Protein AF-A0A158JES2-F1 (afdb_monomer_lite)

Organism: NCBI:txid326474

Structure (mmCIF, N/CA/C/O backbone):
data_AF-A0A158JES2-F1
#
_entry.id   AF-A0A158JES2-F1
#
loop_
_atom_site.group_PDB
_atom_site.id
_atom_site.type_symbol
_atom_site.label_atom_id
_atom_site.label_alt_id
_atom_site.label_comp_id
_atom_site.label_asym_id
_atom_site.label_entity_id
_atom_site.label_seq_id
_atom_site.pdbx_PDB_ins_code
_atom_site.Cartn_x
_atom_site.Cartn_y
_atom_site.Cartn_z
_atom_site.occupancy
_atom_site.B_iso_or_equiv
_atom_site.auth_seq_id
_atom_site.auth_comp_id
_atom_site.auth_asym_id
_atom_site.auth_atom_id
_atom_site.pdbx_PDB_model_num
ATOM 1 N N . MET A 1 1 ? -20.204 77.952 -13.131 1.00 39.59 1 MET A N 1
ATOM 2 C CA . MET A 1 1 ? -19.558 77.141 -14.187 1.00 39.59 1 MET A CA 1
ATOM 3 C C . MET A 1 1 ? -18.420 76.358 -13.551 1.00 39.59 1 MET A C 1
ATOM 5 O O . MET A 1 1 ? -17.716 76.902 -12.715 1.00 39.59 1 MET A O 1
ATOM 9 N N . SER A 1 2 ? -18.379 75.063 -13.841 1.00 42.94 2 SER A N 1
ATOM 10 C CA . SER A 1 2 ? -17.784 73.967 -13.066 1.00 42.94 2 SER A CA 1
ATOM 11 C C . SER A 1 2 ? -16.267 74.030 -12.833 1.00 42.94 2 SER A C 1
ATOM 13 O O . SER A 1 2 ? -15.539 74.401 -13.749 1.00 42.94 2 SER A O 1
ATOM 15 N N . PRO A 1 3 ? -15.765 73.497 -11.705 1.00 43.38 3 PRO A N 1
ATOM 16 C CA . PRO A 1 3 ? -14.446 72.887 -11.638 1.00 43.38 3 PRO A CA 1
ATOM 17 C C . PRO A 1 3 ? -14.531 71.361 -11.815 1.00 43.38 3 PRO A C 1
ATOM 19 O O . PRO A 1 3 ? -15.417 70.685 -11.295 1.00 43.38 3 PRO A O 1
ATOM 22 N N . LEU A 1 4 ? -13.591 70.848 -12.605 1.00 42.78 4 LEU A N 1
ATOM 23 C CA . LEU A 1 4 ? -13.447 69.469 -13.062 1.00 42.78 4 LEU A CA 1
ATOM 24 C C . LEU A 1 4 ? -13.112 68.502 -11.913 1.00 42.78 4 LEU A C 1
ATOM 26 O O . LEU A 1 4 ? -12.143 68.696 -11.183 1.00 42.78 4 LEU A O 1
ATOM 30 N N . ASN A 1 5 ? -13.878 67.414 -11.816 1.00 41.28 5 ASN A N 1
ATOM 31 C CA . ASN A 1 5 ? -13.577 66.262 -10.968 1.00 41.28 5 ASN A CA 1
ATOM 32 C C . ASN A 1 5 ? -12.456 65.417 -11.598 1.00 41.28 5 ASN A C 1
ATOM 34 O O . ASN A 1 5 ? -12.678 64.730 -12.594 1.00 41.28 5 ASN A O 1
ATOM 38 N N . PHE A 1 6 ? -11.269 65.412 -10.989 1.00 42.47 6 PHE A N 1
ATOM 39 C CA . PHE A 1 6 ? -10.214 64.436 -11.277 1.00 42.47 6 PHE A CA 1
ATOM 40 C C . PHE A 1 6 ? -10.379 63.216 -10.357 1.00 42.47 6 PHE A C 1
ATOM 42 O O . PHE A 1 6 ? -9.892 63.184 -9.227 1.00 42.47 6 PHE A O 1
ATOM 49 N N . HIS A 1 7 ? -11.069 62.181 -10.841 1.00 44.94 7 HIS A N 1
ATOM 50 C CA . HIS A 1 7 ? -11.087 60.870 -10.189 1.00 44.94 7 HIS A CA 1
ATOM 51 C C . HIS A 1 7 ? -9.740 60.161 -10.399 1.00 44.94 7 HIS A C 1
ATOM 53 O O . HIS A 1 7 ? -9.511 59.490 -11.404 1.00 44.94 7 HIS A O 1
ATOM 59 N N . HIS A 1 8 ? -8.841 60.273 -9.420 1.00 44.44 8 HIS A N 1
ATOM 60 C CA . HIS A 1 8 ? -7.628 59.460 -9.360 1.00 44.44 8 HIS A CA 1
ATOM 61 C C . HIS A 1 8 ? -7.948 58.078 -8.765 1.00 44.44 8 HIS A C 1
ATOM 63 O O . HIS A 1 8 ? -7.966 57.878 -7.550 1.00 44.44 8 HIS A O 1
ATOM 69 N N . LEU A 1 9 ? -8.199 57.099 -9.634 1.00 42.12 9 LEU A N 1
ATOM 70 C CA . LEU A 1 9 ? -8.389 55.699 -9.257 1.00 42.12 9 LEU A CA 1
ATOM 71 C C . LEU A 1 9 ? -7.019 55.047 -8.979 1.00 42.12 9 LEU A C 1
ATOM 73 O O . LEU A 1 9 ? -6.371 54.506 -9.876 1.00 42.12 9 LEU A O 1
ATOM 77 N N . LYS A 1 10 ? -6.540 55.105 -7.731 1.00 46.75 10 LYS A N 1
ATOM 78 C CA . LYS A 1 10 ? -5.345 54.356 -7.307 1.00 46.75 10 LYS A CA 1
ATOM 79 C C . LYS A 1 10 ? -5.692 52.869 -7.170 1.00 46.75 10 LYS A C 1
ATOM 81 O O . LYS A 1 10 ? -6.277 52.444 -6.177 1.00 46.75 10 LYS A O 1
ATOM 86 N N . ARG A 1 11 ? -5.316 52.068 -8.173 1.00 45.25 11 ARG A N 1
ATOM 87 C CA . ARG A 1 11 ? -5.291 50.596 -8.108 1.00 45.25 11 ARG A CA 1
ATOM 88 C C . ARG A 1 11 ? -4.311 50.150 -7.016 1.00 45.25 11 ARG A C 1
ATOM 90 O O . ARG A 1 11 ? -3.101 50.233 -7.195 1.00 45.25 11 ARG A O 1
ATOM 97 N N . THR A 1 12 ? -4.822 49.657 -5.893 1.00 47.34 12 THR A N 1
ATOM 98 C CA . THR A 1 12 ? -4.024 49.000 -4.852 1.00 47.34 12 THR A CA 1
ATOM 99 C C . THR A 1 12 ? -3.774 47.543 -5.238 1.00 47.34 12 THR A C 1
ATOM 101 O O . THR A 1 12 ? -4.646 46.678 -5.168 1.00 47.34 12 THR A O 1
ATOM 104 N N . GLN A 1 13 ? -2.554 47.259 -5.684 1.00 48.19 13 GLN A N 1
ATOM 105 C CA . GLN A 1 13 ? -2.089 45.907 -5.973 1.00 48.19 13 GLN A CA 1
ATOM 106 C C . GLN A 1 13 ? -1.816 45.188 -4.640 1.00 48.19 13 GLN A C 1
ATOM 108 O O . GLN A 1 13 ? -0.880 45.514 -3.914 1.00 48.19 13 GLN A O 1
ATOM 113 N N . ARG A 1 14 ? -2.668 44.225 -4.272 1.00 48.44 14 ARG A N 1
ATOM 114 C CA . ARG A 1 14 ? -2.465 43.376 -3.087 1.00 48.44 14 ARG A CA 1
ATOM 115 C C . ARG A 1 14 ? -1.384 42.335 -3.395 1.00 48.44 14 ARG A C 1
ATOM 117 O O . ARG A 1 14 ? -1.669 41.291 -3.977 1.00 48.44 14 ARG A O 1
ATOM 124 N N . CYS A 1 15 ? -0.146 42.602 -2.991 1.00 39.88 15 CYS A N 1
ATOM 125 C CA . CYS A 1 15 ? 0.923 41.605 -3.004 1.00 39.88 15 CYS A CA 1
ATOM 126 C C . CYS A 1 15 ? 0.585 40.461 -2.030 1.00 39.88 15 CYS A C 1
ATOM 128 O O . CYS A 1 15 ? 0.550 40.648 -0.814 1.00 39.88 15 CYS A O 1
ATOM 130 N N . ARG A 1 16 ? 0.323 39.256 -2.556 1.00 50.34 16 ARG A N 1
ATOM 131 C CA . ARG A 1 16 ? 0.223 38.026 -1.755 1.00 50.34 16 ARG A CA 1
ATOM 132 C C . ARG A 1 16 ? 1.630 37.567 -1.373 1.00 50.34 16 ARG A C 1
ATOM 134 O O . ARG A 1 16 ? 2.270 36.841 -2.129 1.00 50.34 16 ARG A O 1
ATOM 141 N N . PHE A 1 17 ? 2.091 37.947 -0.187 1.00 47.47 17 PHE A N 1
ATOM 142 C CA . PHE A 1 17 ? 3.262 37.322 0.422 1.00 47.47 17 PHE A CA 1
ATOM 143 C C . PHE A 1 17 ? 2.932 35.864 0.767 1.00 47.47 17 PHE A C 1
ATOM 145 O O . PHE A 1 17 ? 2.112 35.583 1.641 1.00 47.47 17 PHE A O 1
ATOM 152 N N . LYS A 1 18 ? 3.550 34.917 0.054 1.00 53.31 18 LYS A N 1
ATOM 153 C CA . LYS A 1 18 ? 3.553 33.502 0.442 1.00 53.31 18 LYS A CA 1
ATOM 154 C C . LYS A 1 18 ? 4.562 33.338 1.577 1.00 53.31 18 LYS A C 1
ATOM 156 O O . LYS A 1 18 ? 5.764 33.384 1.349 1.00 53.31 18 LYS A O 1
ATOM 161 N N . THR A 1 19 ? 4.074 33.161 2.800 1.00 49.84 19 THR A N 1
ATOM 162 C CA . THR A 1 19 ? 4.911 32.828 3.955 1.00 49.84 19 THR A CA 1
ATOM 163 C C . THR A 1 19 ? 5.438 31.401 3.821 1.00 49.84 19 THR A C 1
ATOM 165 O O . THR A 1 19 ? 4.678 30.430 3.803 1.00 49.84 19 THR A O 1
ATOM 168 N N . ILE A 1 20 ? 6.761 31.271 3.722 1.00 56.44 20 ILE A N 1
ATOM 169 C CA . ILE A 1 20 ? 7.467 29.991 3.791 1.00 56.44 20 ILE A CA 1
ATOM 170 C C . ILE A 1 20 ? 7.373 29.515 5.245 1.00 56.44 20 ILE A C 1
ATOM 172 O O . ILE A 1 20 ? 7.995 30.085 6.138 1.00 56.44 20 ILE A O 1
ATOM 176 N N . LYS A 1 21 ? 6.542 28.500 5.512 1.00 57.25 21 LYS A N 1
ATOM 177 C CA . LYS A 1 21 ? 6.438 27.889 6.844 1.00 57.25 21 LYS A CA 1
ATOM 178 C C . LYS A 1 21 ? 7.675 27.031 7.102 1.00 57.25 21 LYS A C 1
ATOM 180 O O . LYS A 1 21 ? 7.746 25.898 6.630 1.00 57.25 21 LYS A O 1
ATOM 185 N N . THR A 1 22 ? 8.623 27.549 7.874 1.00 61.41 22 THR A N 1
ATOM 186 C CA . THR A 1 22 ? 9.710 26.751 8.448 1.00 61.41 22 THR A CA 1
ATOM 187 C C . THR A 1 22 ? 9.113 25.767 9.459 1.00 61.41 22 THR A C 1
ATOM 189 O O . THR A 1 22 ? 8.392 26.147 10.385 1.00 61.41 22 THR A O 1
ATOM 192 N N . LYS A 1 23 ? 9.331 24.464 9.252 1.00 58.34 23 LYS A N 1
ATOM 193 C CA . LYS A 1 23 ? 8.955 23.448 10.241 1.00 58.34 23 LYS A CA 1
ATOM 194 C C . LYS A 1 23 ? 9.968 23.532 11.378 1.00 58.34 23 LYS A C 1
ATOM 196 O O . LYS A 1 23 ? 11.116 23.159 11.192 1.00 58.34 23 LYS A O 1
ATOM 201 N N . GLN A 1 24 ? 9.538 24.039 12.529 1.00 68.56 24 GLN A N 1
ATOM 202 C CA . GLN A 1 24 ? 10.320 23.969 13.760 1.00 68.56 24 GLN A CA 1
ATOM 203 C C . GLN A 1 24 ? 10.450 22.497 14.163 1.00 68.56 24 GLN A C 1
ATOM 205 O O . GLN A 1 24 ? 9.442 21.829 14.422 1.00 68.56 24 GLN A O 1
ATOM 210 N N . THR A 1 25 ? 11.675 21.981 14.139 1.00 74.94 25 THR A N 1
ATOM 211 C CA . THR A 1 25 ? 11.995 20.616 14.557 1.00 74.94 25 THR A CA 1
ATOM 212 C C . THR A 1 25 ? 12.245 20.644 16.058 1.00 74.94 25 THR A C 1
ATOM 214 O O . THR A 1 25 ? 13.164 21.310 16.520 1.00 74.94 25 THR A O 1
ATOM 217 N N . TYR A 1 26 ? 11.402 19.959 16.825 1.00 81.06 26 TYR A N 1
ATOM 218 C CA . TYR A 1 26 ? 11.566 19.833 18.272 1.00 81.06 26 TYR A CA 1
ATOM 219 C C . TYR A 1 26 ? 12.274 18.514 18.590 1.00 81.06 26 TYR A C 1
ATOM 221 O O . TYR A 1 26 ? 11.986 17.506 17.939 1.00 81.06 26 TYR A O 1
ATOM 229 N N . SER A 1 27 ? 13.171 18.509 19.581 1.00 85.69 27 SER A N 1
ATOM 230 C CA . SER A 1 27 ? 13.786 17.273 20.074 1.00 85.69 27 SER A CA 1
ATOM 231 C C . SER A 1 27 ? 12.741 16.362 20.730 1.00 85.69 27 SER A C 1
ATOM 233 O O . SER A 1 27 ? 11.678 16.815 21.172 1.00 85.69 27 SER A O 1
ATOM 235 N N . VAL A 1 28 ? 13.030 15.059 20.769 1.00 83.31 28 VAL A N 1
ATOM 236 C CA . VAL A 1 28 ? 12.130 14.054 21.359 1.00 83.31 28 VAL A CA 1
ATOM 237 C C . VAL A 1 28 ? 11.966 14.295 22.861 1.00 83.31 28 VAL A C 1
ATOM 239 O O . VAL A 1 28 ? 10.839 14.356 23.343 1.00 83.31 28 VAL A O 1
ATOM 242 N N . GLU A 1 29 ? 13.066 14.572 23.561 1.00 86.56 29 GLU A N 1
ATOM 243 C CA . GLU A 1 29 ? 13.081 14.878 24.998 1.00 86.56 29 GLU A CA 1
ATOM 244 C C . GLU A 1 29 ? 12.209 16.094 25.341 1.00 86.56 29 GLU A C 1
ATOM 246 O O . GLU A 1 29 ? 11.372 16.048 26.243 1.00 86.56 29 GLU A O 1
ATOM 251 N N . PHE A 1 30 ? 12.327 17.176 24.561 1.00 88.44 30 PHE A N 1
ATOM 252 C CA . PHE A 1 30 ? 11.503 18.370 24.753 1.00 88.44 30 PHE A CA 1
ATOM 253 C C . PHE A 1 30 ? 10.018 18.070 24.536 1.00 88.44 30 PHE A C 1
ATOM 255 O O . PHE A 1 30 ? 9.154 18.567 25.261 1.00 88.44 30 PHE A O 1
ATOM 262 N N . ARG A 1 31 ? 9.699 17.241 23.535 1.00 88.31 31 ARG A N 1
ATOM 263 C CA . ARG A 1 31 ? 8.322 16.827 23.263 1.00 88.31 31 ARG A CA 1
ATOM 264 C C . ARG A 1 31 ? 7.731 16.034 24.427 1.00 88.31 31 ARG A C 1
ATOM 266 O O . ARG A 1 31 ? 6.579 16.281 24.781 1.00 88.31 31 ARG A O 1
ATOM 273 N N . GLU A 1 32 ? 8.487 15.115 25.012 1.00 88.25 32 GLU A N 1
ATOM 274 C CA . GLU A 1 32 ? 8.050 14.321 26.163 1.00 88.25 32 GLU A CA 1
ATOM 275 C C . GLU A 1 32 ? 7.859 15.188 27.408 1.00 88.25 32 GLU A C 1
ATOM 277 O O . GLU A 1 32 ? 6.805 15.120 28.043 1.00 88.25 32 GLU A O 1
ATOM 282 N N . GLN A 1 33 ? 8.800 16.090 27.695 1.00 89.31 33 GLN A N 1
ATOM 283 C CA . GLN A 1 33 ? 8.688 17.036 28.806 1.00 89.31 33 GLN A CA 1
ATOM 284 C C . GLN A 1 33 ? 7.466 17.956 28.653 1.00 89.31 33 GLN A C 1
ATOM 286 O O . GLN A 1 33 ? 6.699 18.159 29.599 1.00 89.31 33 GLN A O 1
ATOM 291 N N . ALA A 1 34 ? 7.246 18.487 27.447 1.00 88.88 34 ALA A N 1
ATOM 292 C CA . ALA A 1 34 ? 6.089 19.321 27.140 1.00 88.88 34 ALA A CA 1
ATOM 293 C C . ALA A 1 34 ? 4.769 18.553 27.305 1.00 88.88 34 ALA A C 1
ATOM 295 O O . ALA A 1 34 ? 3.792 19.104 27.818 1.00 88.88 34 ALA A O 1
ATOM 296 N N . LEU A 1 35 ? 4.733 17.277 26.904 1.00 89.00 35 LEU A N 1
ATOM 297 C CA . LEU A 1 35 ? 3.576 16.402 27.085 1.00 89.00 35 LEU A CA 1
ATOM 298 C C . LEU A 1 35 ? 3.318 16.084 28.559 1.00 89.00 35 LEU A C 1
ATOM 300 O O . LEU A 1 35 ? 2.182 16.236 29.002 1.00 89.00 35 LEU A O 1
ATOM 304 N N . ALA A 1 36 ? 4.345 15.721 29.330 1.00 87.88 36 ALA A N 1
ATOM 305 C CA . ALA A 1 36 ? 4.222 15.446 30.760 1.00 87.88 36 ALA A CA 1
ATOM 306 C C . ALA A 1 36 ? 3.654 16.661 31.507 1.00 87.88 36 ALA A C 1
ATOM 308 O O . ALA A 1 36 ? 2.651 16.554 32.215 1.00 87.88 36 ALA A O 1
ATOM 309 N N . LYS A 1 37 ? 4.209 17.851 31.246 1.00 88.31 37 LYS A N 1
ATOM 310 C CA . LYS A 1 37 ? 3.734 19.112 31.828 1.00 88.31 37 LYS A CA 1
ATOM 311 C C . LYS A 1 37 ? 2.310 19.460 31.384 1.00 88.31 37 LYS A C 1
ATOM 313 O O . LYS A 1 37 ? 1.510 19.952 32.178 1.00 88.31 37 LYS A O 1
ATOM 318 N N . ALA A 1 38 ? 1.957 19.182 30.129 1.00 87.06 38 ALA A N 1
ATOM 319 C CA . ALA A 1 38 ? 0.606 19.404 29.630 1.00 87.06 38 ALA A CA 1
ATOM 320 C C . ALA A 1 38 ? -0.423 18.419 30.204 1.00 87.06 38 ALA A C 1
ATOM 322 O O . ALA A 1 38 ? -1.582 18.798 30.373 1.00 87.06 38 ALA A O 1
ATOM 323 N N . LEU A 1 39 ? -0.042 17.177 30.502 1.00 83.00 39 LEU A N 1
ATOM 324 C CA . LEU A 1 39 ? -0.911 16.191 31.150 1.00 83.00 39 LEU A CA 1
ATOM 325 C C . LEU A 1 39 ? -1.105 16.515 32.639 1.00 83.00 39 LEU A C 1
ATOM 327 O O . LEU A 1 39 ? -2.220 16.418 33.141 1.00 83.00 39 LEU A O 1
ATOM 331 N N . GLN A 1 40 ? -0.065 17.021 33.303 1.00 85.19 40 GLN A N 1
ATOM 332 C CA . GLN A 1 40 ? -0.082 17.445 34.709 1.00 85.19 40 GLN A CA 1
ATOM 333 C C . GLN A 1 40 ? -0.658 18.856 34.934 1.00 85.19 40 GLN A C 1
ATOM 335 O O . GLN A 1 40 ? -0.655 19.364 36.052 1.00 85.19 40 GLN A O 1
ATOM 340 N N . ARG A 1 41 ? -1.174 19.519 33.890 1.00 79.31 41 ARG A N 1
ATOM 341 C CA . ARG A 1 41 ? -1.603 20.930 33.943 1.00 79.31 41 ARG A CA 1
ATOM 342 C C . ARG A 1 41 ? -2.764 21.224 34.908 1.00 79.31 41 ARG A C 1
ATOM 344 O O . ARG A 1 41 ? -3.036 22.395 35.171 1.00 79.31 41 ARG A O 1
ATOM 351 N N . GLY A 1 42 ? -3.479 20.203 35.387 1.00 80.25 42 GLY A N 1
ATOM 352 C CA .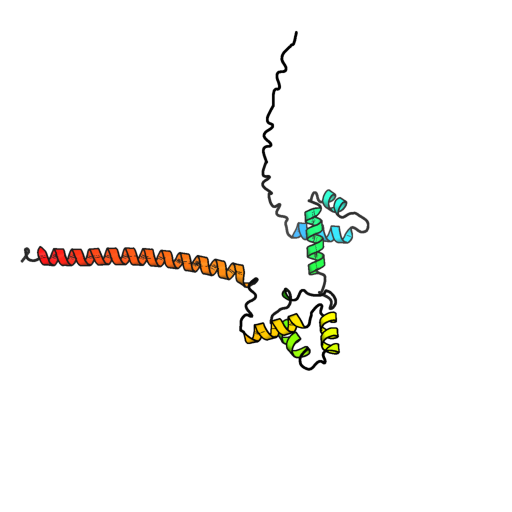 GLY A 1 42 ? -4.665 20.366 36.232 1.00 80.25 42 GLY A CA 1
ATOM 353 C C . GLY A 1 42 ? -5.692 21.308 35.590 1.00 80.25 42 GLY A C 1
ATOM 354 O O . GLY A 1 42 ? -6.122 21.078 34.460 1.00 80.25 42 GLY A O 1
ATOM 355 N N . ASN A 1 43 ? -6.031 22.400 36.285 1.00 78.06 43 ASN A N 1
ATOM 356 C CA . ASN A 1 43 ? -6.983 23.422 35.820 1.00 78.06 43 ASN A CA 1
ATOM 357 C C . ASN A 1 43 ? -6.364 24.491 34.885 1.00 78.06 43 ASN A C 1
ATOM 359 O O . ASN A 1 43 ? -7.053 25.389 34.405 1.00 78.06 43 ASN A O 1
ATOM 363 N N . ARG A 1 44 ? -5.051 24.445 34.611 1.00 83.06 44 ARG A N 1
ATOM 364 C CA . ARG A 1 44 ? -4.410 25.402 33.694 1.00 83.06 44 ARG A CA 1
ATOM 365 C C . ARG A 1 44 ? -4.804 25.112 32.246 1.00 83.06 44 ARG A C 1
ATOM 367 O O . ARG A 1 44 ? -4.919 23.962 31.816 1.00 83.06 44 ARG A O 1
ATOM 374 N N . SER A 1 45 ? -4.953 26.170 31.449 1.00 86.38 45 SER A N 1
ATOM 375 C CA . SER A 1 45 ? -5.241 26.020 30.023 1.00 86.38 45 SER A CA 1
ATOM 376 C C . SER A 1 45 ? -4.011 25.506 29.262 1.00 86.38 45 SER A C 1
ATOM 378 O O . SER A 1 45 ? -2.868 25.836 29.578 1.00 86.38 45 SER A O 1
ATOM 380 N N . VAL A 1 46 ? -4.235 24.734 28.193 1.00 85.75 46 VAL A N 1
ATOM 381 C CA . VAL A 1 46 ? -3.153 24.287 27.287 1.00 85.75 46 VAL A CA 1
ATOM 382 C C . VAL A 1 46 ? -2.418 25.484 26.659 1.00 85.75 46 VAL A C 1
ATOM 384 O O . VAL A 1 46 ? -1.248 25.377 26.310 1.00 85.75 46 VAL A O 1
ATOM 387 N N . GLY A 1 47 ? -3.096 26.632 26.533 1.00 87.06 47 GLY A N 1
ATOM 388 C CA . GLY A 1 47 ? -2.492 27.876 26.052 1.00 87.06 47 GLY A CA 1
ATOM 389 C C . GLY A 1 47 ? -1.453 28.446 27.017 1.00 87.06 47 GLY A C 1
ATOM 390 O O . GLY A 1 47 ? -0.384 28.840 26.569 1.00 87.06 47 GLY A O 1
ATOM 391 N N . ALA A 1 48 ? -1.727 28.416 28.325 1.00 87.38 48 ALA A N 1
ATOM 392 C CA . ALA A 1 48 ? -0.785 28.879 29.343 1.00 87.38 48 ALA A CA 1
ATOM 393 C C . ALA A 1 48 ? 0.492 28.023 29.365 1.00 87.38 48 ALA A C 1
ATOM 395 O O . ALA A 1 48 ? 1.594 28.558 29.328 1.00 87.38 48 ALA A O 1
ATOM 396 N N . VAL A 1 49 ? 0.350 26.693 29.309 1.00 88.38 49 VAL A N 1
ATOM 397 C CA . VAL A 1 49 ? 1.501 25.770 29.262 1.00 88.38 49 VAL A CA 1
ATOM 398 C C . VAL A 1 49 ? 2.344 25.986 28.001 1.00 88.38 49 VAL A C 1
ATOM 400 O O . VAL A 1 49 ? 3.568 25.969 28.060 1.00 88.38 49 VAL A O 1
ATOM 403 N N . ALA A 1 50 ? 1.703 26.221 26.855 1.00 89.69 50 ALA A N 1
ATOM 404 C CA . ALA A 1 50 ? 2.409 26.503 25.609 1.00 89.69 50 ALA A CA 1
ATOM 405 C C . ALA A 1 50 ? 3.153 27.849 25.642 1.00 89.69 50 ALA A C 1
ATOM 407 O O . ALA A 1 50 ? 4.257 27.933 25.111 1.00 89.69 50 ALA A O 1
ATOM 408 N N . ALA A 1 51 ? 2.575 28.872 26.283 1.00 88.44 51 ALA A N 1
ATOM 409 C CA . ALA A 1 51 ? 3.225 30.167 26.472 1.00 88.44 51 ALA A CA 1
ATOM 410 C C . ALA A 1 51 ? 4.460 30.057 27.383 1.00 88.44 51 ALA A C 1
ATOM 412 O O . ALA A 1 51 ? 5.510 30.586 27.035 1.00 88.44 51 ALA A O 1
ATOM 413 N N . GLU A 1 52 ? 4.372 29.304 28.487 1.00 88.25 52 GLU A N 1
ATOM 414 C CA . GLU A 1 52 ? 5.519 29.028 29.371 1.00 88.25 52 GLU A CA 1
ATOM 415 C C . GLU A 1 52 ? 6.662 28.301 28.644 1.00 88.25 52 GLU A C 1
ATOM 417 O O . GLU A 1 52 ? 7.832 28.557 28.903 1.00 88.25 52 GLU A O 1
ATOM 422 N N . LEU A 1 53 ? 6.326 27.384 27.733 1.00 87.06 53 LEU A N 1
ATOM 423 C CA . LEU A 1 53 ? 7.294 26.615 26.943 1.00 87.06 53 LEU A CA 1
ATOM 424 C C . LEU A 1 53 ? 7.723 27.328 25.649 1.00 87.06 53 LEU A C 1
ATOM 426 O O . LEU A 1 53 ? 8.412 26.728 24.825 1.00 87.06 53 LEU A O 1
ATOM 430 N N . ASN A 1 54 ? 7.283 28.576 25.446 1.00 87.69 54 ASN A N 1
ATOM 431 C CA . ASN A 1 54 ? 7.507 29.375 24.241 1.00 87.69 54 ASN A CA 1
ATOM 432 C C . ASN A 1 54 ? 7.244 28.598 22.934 1.00 87.69 54 ASN A C 1
ATOM 434 O O . ASN A 1 54 ? 8.013 28.646 21.971 1.00 87.69 54 ASN A O 1
ATOM 438 N N . MET A 1 55 ? 6.155 27.827 22.905 1.00 87.19 55 MET A N 1
ATOM 439 C CA . MET A 1 55 ? 5.789 26.985 21.771 1.00 87.19 55 MET A CA 1
ATOM 440 C C . MET A 1 55 ? 4.394 27.314 21.249 1.00 87.19 55 MET A C 1
ATOM 442 O O . MET A 1 55 ? 3.526 27.835 21.948 1.00 87.19 55 MET A O 1
ATOM 446 N N . ASN A 1 56 ? 4.134 26.958 19.992 1.00 88.75 56 ASN A N 1
ATOM 447 C CA . ASN A 1 56 ? 2.815 27.163 19.411 1.00 88.75 56 ASN A CA 1
ATOM 448 C C . ASN A 1 56 ? 1.774 26.254 20.092 1.00 88.75 56 ASN A C 1
ATOM 450 O O . ASN A 1 56 ? 1.896 25.025 20.080 1.00 88.75 56 ASN A O 1
ATOM 454 N N . VAL A 1 57 ? 0.700 26.862 20.605 1.00 89.38 57 VAL A N 1
ATOM 455 C CA . VAL A 1 57 ? -0.446 26.181 21.232 1.00 89.38 57 VAL A CA 1
ATOM 456 C C . VAL A 1 57 ? -1.008 25.069 20.343 1.00 89.38 57 VAL A C 1
ATOM 458 O O . VAL A 1 57 ? -1.386 24.004 20.833 1.00 89.38 57 VAL A O 1
ATOM 461 N N . LEU A 1 58 ? -1.056 25.283 19.024 1.00 87.88 58 LEU A N 1
ATOM 462 C CA . LEU A 1 58 ? -1.555 24.291 18.070 1.00 87.88 58 LEU A CA 1
ATOM 463 C C . LEU A 1 58 ? -0.643 23.062 17.987 1.00 87.88 58 LEU A C 1
ATOM 465 O O . LEU A 1 58 ? -1.145 21.944 17.864 1.00 87.88 58 LEU A O 1
ATOM 469 N N . THR A 1 59 ? 0.674 23.252 18.092 1.00 87.94 59 THR A N 1
ATOM 470 C CA . THR A 1 59 ? 1.653 22.158 18.121 1.00 87.94 59 THR A CA 1
ATOM 471 C C . THR A 1 59 ? 1.478 21.326 19.386 1.00 87.94 59 THR A C 1
ATOM 473 O O . THR A 1 59 ? 1.345 20.107 19.289 1.00 87.94 59 THR A O 1
ATOM 476 N N . LEU A 1 60 ? 1.363 21.974 20.551 1.00 89.06 60 LEU A N 1
ATOM 477 C CA . LEU A 1 60 ? 1.142 21.278 21.820 1.00 89.06 60 LEU A CA 1
ATOM 478 C C . LEU A 1 60 ? -0.194 20.518 21.829 1.00 89.06 60 LEU A C 1
ATOM 480 O O . LEU A 1 60 ? -0.237 19.336 22.160 1.00 89.06 60 LEU A O 1
ATOM 484 N N . ARG A 1 61 ? -1.287 21.144 21.367 1.00 89.12 61 ARG A N 1
ATOM 485 C CA . ARG A 1 61 ? -2.597 20.480 21.216 1.00 89.12 61 ARG A CA 1
ATOM 486 C C . ARG A 1 61 ? -2.535 19.276 20.277 1.00 89.12 61 ARG A C 1
ATOM 488 O O . ARG A 1 61 ? -3.170 18.257 20.549 1.00 89.12 61 ARG A O 1
ATOM 495 N N . LYS A 1 62 ? -1.783 19.379 19.175 1.00 88.19 62 LYS A N 1
ATOM 496 C CA . LYS A 1 62 ? -1.573 18.262 18.246 1.00 88.19 62 LYS A CA 1
ATOM 497 C C . LYS A 1 62 ? -0.840 17.113 18.936 1.00 88.19 62 LYS A C 1
ATOM 499 O O . LYS A 1 62 ? -1.269 15.974 18.790 1.00 88.19 62 LYS A O 1
ATOM 504 N N . TRP A 1 63 ? 0.220 17.395 19.691 1.00 90.69 63 TRP A N 1
ATOM 505 C CA . TRP A 1 63 ? 0.955 16.367 20.427 1.00 90.69 63 TRP A CA 1
ATOM 506 C C . TRP A 1 63 ? 0.096 15.691 21.492 1.00 90.69 63 TRP A C 1
ATOM 508 O O . TRP A 1 63 ? 0.102 14.468 21.541 1.00 90.69 63 TRP A O 1
ATOM 518 N N . ILE A 1 64 ? -0.696 16.445 22.264 1.00 87.12 64 ILE A N 1
ATOM 519 C CA . ILE A 1 64 ? -1.632 15.877 23.251 1.00 87.12 64 ILE A CA 1
ATOM 520 C C . ILE A 1 64 ? -2.632 14.944 22.562 1.00 87.12 64 ILE A C 1
ATOM 522 O O . ILE A 1 64 ? -2.854 13.833 23.025 1.00 87.12 64 ILE A O 1
ATOM 526 N N . ARG A 1 65 ? -3.208 15.354 21.423 1.00 85.62 65 ARG A N 1
ATOM 527 C CA . ARG A 1 65 ? -4.140 14.506 20.663 1.00 85.62 65 ARG A CA 1
ATOM 528 C C . ARG A 1 65 ? -3.482 13.208 20.199 1.00 85.62 65 ARG A C 1
ATOM 530 O O . ARG A 1 65 ? -4.084 12.155 20.338 1.00 85.62 65 ARG A O 1
ATOM 537 N N . VAL A 1 66 ? -2.273 13.291 19.644 1.00 84.25 66 VAL A N 1
ATOM 538 C CA . VAL A 1 66 ? -1.524 12.114 19.177 1.00 84.25 66 VAL A CA 1
ATOM 539 C C . VAL A 1 66 ? -1.155 11.205 20.349 1.00 84.25 66 VAL A C 1
ATOM 541 O O . VAL A 1 66 ? -1.323 10.000 20.242 1.00 84.25 66 VAL A O 1
ATOM 544 N N . SER A 1 67 ? -0.717 11.773 21.473 1.00 83.69 67 SER A N 1
ATOM 545 C CA . SER A 1 67 ? -0.400 11.025 22.693 1.00 83.69 67 SER A CA 1
ATOM 546 C C . SER A 1 67 ? -1.631 10.320 23.258 1.00 83.69 67 SER A C 1
ATOM 548 O O . SER A 1 67 ? -1.551 9.146 23.584 1.00 83.69 67 SER A O 1
ATOM 550 N N . ASN A 1 68 ? -2.775 11.006 23.323 1.00 80.75 68 ASN A N 1
ATOM 551 C CA . ASN A 1 68 ? -4.035 10.425 23.788 1.00 80.75 68 ASN A CA 1
ATOM 552 C C . ASN A 1 68 ? -4.570 9.357 22.829 1.00 80.75 68 ASN A C 1
ATOM 554 O O . ASN A 1 68 ? -5.186 8.401 23.274 1.00 80.75 68 ASN A O 1
ATOM 558 N N . ALA A 1 69 ? -4.365 9.516 21.520 1.00 73.50 69 ALA A N 1
ATOM 559 C CA . ALA A 1 69 ? -4.719 8.493 20.540 1.00 73.50 69 ALA A CA 1
ATOM 560 C C . ALA A 1 69 ? -3.803 7.263 20.644 1.00 73.50 69 ALA A C 1
ATOM 562 O O . ALA A 1 69 ? -4.273 6.154 20.441 1.00 73.50 69 ALA A O 1
ATOM 563 N N . ALA A 1 70 ? -2.524 7.456 20.981 1.00 71.25 70 ALA A N 1
ATOM 564 C CA . ALA A 1 70 ? -1.571 6.369 21.195 1.00 71.25 70 ALA A CA 1
ATOM 565 C C . ALA A 1 70 ? -1.793 5.635 22.530 1.00 71.25 70 ALA A C 1
ATOM 567 O O . ALA A 1 70 ? -1.578 4.432 22.598 1.00 71.25 70 ALA A O 1
ATOM 568 N N . SER A 1 71 ? -2.225 6.338 23.585 1.00 66.56 71 SER A N 1
ATOM 569 C CA . SER A 1 71 ? -2.535 5.735 24.890 1.00 66.56 71 SER A CA 1
ATOM 570 C C . SER A 1 71 ? -3.956 5.182 24.992 1.00 66.56 71 SER A C 1
ATOM 572 O O . SER A 1 71 ? -4.245 4.373 25.875 1.00 66.56 71 SER A O 1
ATOM 574 N N . ARG A 1 72 ? -4.862 5.598 24.101 1.00 59.34 72 ARG A N 1
ATOM 575 C CA . ARG A 1 72 ? -6.183 4.992 23.972 1.00 59.34 72 ARG A CA 1
ATOM 576 C C . ARG A 1 72 ? -6.009 3.614 23.337 1.00 59.34 72 ARG A C 1
ATOM 578 O O . ARG A 1 72 ? -5.895 3.499 22.122 1.00 59.34 72 ARG A O 1
ATOM 585 N N . ASN A 1 73 ? -6.049 2.568 24.163 1.00 53.34 73 ASN A N 1
ATOM 586 C CA . ASN A 1 73 ? -6.428 1.244 23.679 1.00 53.34 73 ASN A CA 1
ATOM 587 C C . ASN A 1 73 ? -7.766 1.408 22.942 1.00 53.34 73 ASN A C 1
ATOM 589 O O . ASN A 1 73 ? -8.699 1.945 23.551 1.00 53.34 73 ASN A O 1
ATOM 593 N N . PRO A 1 74 ? -7.878 1.032 21.655 1.00 54.94 74 PRO A N 1
ATOM 594 C CA . PRO A 1 74 ? -9.143 1.102 20.946 1.00 54.94 74 PRO A CA 1
ATOM 595 C C . PRO A 1 74 ? -10.097 0.125 21.629 1.00 54.94 74 PRO A C 1
ATOM 597 O O . PRO A 1 74 ? -10.046 -1.081 21.395 1.00 54.94 74 PRO A O 1
ATOM 600 N N . GLY A 1 75 ? -10.918 0.648 22.538 1.00 48.88 75 GLY A N 1
ATOM 601 C CA . GLY A 1 75 ? -11.976 -0.117 23.170 1.00 48.88 75 GLY A CA 1
ATOM 602 C C . GLY A 1 75 ? -12.964 -0.620 22.112 1.00 48.88 75 GLY A C 1
ATOM 603 O O . GLY A 1 75 ? -13.005 -0.082 21.002 1.00 48.88 75 GLY A O 1
ATOM 604 N N . PRO A 1 76 ? -13.798 -1.617 22.444 1.00 52.16 76 PRO A N 1
ATOM 605 C CA . PRO A 1 76 ? -14.730 -2.231 21.495 1.00 52.16 76 PRO A CA 1
ATOM 606 C C . PRO A 1 76 ? -15.757 -1.254 20.892 1.00 52.16 76 PRO A C 1
ATOM 608 O O . PRO A 1 76 ? -16.418 -1.600 19.923 1.00 52.16 76 PRO A O 1
ATOM 611 N N . SER A 1 77 ? -15.909 -0.056 21.468 1.00 51.31 77 SER A N 1
ATOM 612 C CA . SER A 1 77 ? -16.964 0.914 21.156 1.00 51.31 77 SER A CA 1
ATOM 613 C C . SER A 1 77 ? -16.544 2.085 20.266 1.00 51.31 77 SER A C 1
ATOM 615 O O . SER A 1 77 ? -17.403 2.875 19.871 1.00 51.31 77 SER A O 1
ATOM 617 N N . ASP A 1 78 ? -15.261 2.226 19.918 1.00 55.16 78 ASP A N 1
ATOM 618 C CA . ASP A 1 78 ? -14.886 3.171 18.867 1.00 55.16 78 ASP A CA 1
ATOM 619 C C . ASP A 1 78 ? -15.228 2.500 17.533 1.00 55.16 78 ASP A C 1
ATOM 621 O O . ASP A 1 78 ? -14.475 1.657 17.051 1.00 55.16 78 ASP A O 1
ATOM 625 N N . ALA A 1 79 ? -16.395 2.839 16.972 1.00 59.59 79 ALA A N 1
ATOM 626 C CA . ALA A 1 79 ? -16.853 2.391 15.659 1.00 59.59 79 ALA A CA 1
ATOM 627 C C . ALA A 1 79 ? -15.738 2.590 14.617 1.00 59.59 79 ALA A C 1
ATOM 629 O O . ALA A 1 79 ? -15.538 3.689 14.086 1.00 59.59 79 ALA A O 1
ATOM 630 N N . ARG A 1 80 ? -14.961 1.529 14.368 1.00 67.00 80 ARG A N 1
ATOM 631 C CA . ARG A 1 80 ? -13.833 1.559 13.439 1.00 67.00 80 ARG A CA 1
ATOM 632 C C . ARG A 1 80 ? -14.396 1.701 12.041 1.00 67.00 80 ARG A C 1
ATOM 634 O O . ARG A 1 80 ? -15.324 0.983 11.665 1.00 67.00 80 ARG A O 1
ATOM 641 N N . ARG A 1 81 ? -13.830 2.610 11.246 1.00 72.06 81 ARG A N 1
ATOM 642 C CA . ARG A 1 81 ? -14.266 2.735 9.855 1.00 72.06 81 ARG A CA 1
ATOM 643 C C . ARG A 1 81 ? -13.975 1.413 9.148 1.00 72.06 81 ARG A C 1
ATOM 645 O O . ARG A 1 81 ? -12.908 0.855 9.383 1.00 72.06 81 ARG A O 1
ATOM 652 N N . PRO A 1 82 ? -14.833 0.939 8.235 1.00 74.31 82 PRO A N 1
ATOM 653 C CA . PRO A 1 82 ? -14.595 -0.295 7.481 1.00 74.31 82 PRO A CA 1
ATOM 654 C C . PRO A 1 82 ? -13.221 -0.343 6.787 1.00 74.31 82 PRO A C 1
ATOM 656 O O . PRO A 1 82 ? -12.666 -1.415 6.570 1.00 74.31 82 PRO A O 1
ATOM 659 N N . GLN A 1 83 ? -12.652 0.819 6.443 1.00 73.62 83 GLN A N 1
ATOM 660 C CA . GLN A 1 83 ? -11.321 0.933 5.842 1.00 73.62 83 GLN A CA 1
ATOM 661 C C . GLN A 1 83 ? -10.168 0.680 6.823 1.00 73.62 83 GLN A C 1
ATOM 663 O O . GLN A 1 83 ? -9.094 0.300 6.366 1.00 73.62 83 GLN A O 1
ATOM 668 N N . ASP A 1 84 ? -10.387 0.871 8.125 1.00 79.12 84 ASP A N 1
ATOM 669 C CA . ASP A 1 84 ? -9.377 0.692 9.174 1.00 79.12 84 ASP A CA 1
ATOM 670 C C . ASP A 1 84 ? -9.248 -0.782 9.611 1.00 79.12 84 ASP A C 1
ATOM 672 O O . ASP A 1 84 ? -8.332 -1.117 10.354 1.00 79.12 84 ASP A O 1
ATOM 676 N N . TRP A 1 85 ? -10.139 -1.664 9.137 1.00 83.62 85 TRP A N 1
ATOM 677 C CA . TRP A 1 85 ? -10.075 -3.107 9.386 1.00 83.62 85 TRP A CA 1
ATOM 678 C C . TRP A 1 85 ? -8.986 -3.759 8.538 1.00 83.62 85 TRP A C 1
ATOM 680 O O . TRP A 1 85 ? -8.979 -3.590 7.307 1.00 83.62 85 TRP A O 1
ATOM 690 N N . SER A 1 86 ? -8.119 -4.539 9.185 1.00 83.06 86 SER A N 1
ATOM 691 C CA . SER A 1 86 ? -7.094 -5.342 8.514 1.00 83.06 86 SER A CA 1
ATOM 692 C C . SER A 1 86 ? -7.725 -6.463 7.677 1.00 83.06 86 SER A C 1
ATOM 694 O O . SER A 1 86 ? -8.882 -6.831 7.878 1.00 83.06 86 SER A O 1
ATOM 696 N N . LEU A 1 87 ? -6.981 -7.021 6.716 1.00 84.56 87 LEU A N 1
ATOM 697 C CA . LEU A 1 87 ? -7.482 -8.132 5.898 1.00 84.56 87 LEU A CA 1
ATOM 698 C C . LEU A 1 87 ? -7.862 -9.347 6.765 1.00 84.56 87 LEU A C 1
ATOM 700 O O . LEU A 1 87 ? -8.907 -9.957 6.556 1.00 84.56 87 LEU A O 1
ATOM 704 N N . GLU A 1 88 ? -7.031 -9.658 7.756 1.00 85.75 88 GLU A N 1
ATOM 705 C CA . GLU A 1 88 ? -7.251 -10.751 8.704 1.00 85.75 88 GLU A CA 1
ATOM 706 C C . GLU A 1 88 ? -8.502 -10.511 9.558 1.00 85.75 88 GLU A C 1
ATOM 708 O O . GLU A 1 88 ? -9.365 -11.383 9.656 1.00 85.75 88 GLU A O 1
ATOM 713 N N . GLU A 1 89 ? -8.664 -9.295 10.093 1.00 87.31 89 GLU A N 1
ATOM 714 C CA . GLU A 1 89 ? -9.849 -8.917 10.870 1.00 87.31 89 GLU A CA 1
ATOM 715 C C . GLU A 1 89 ? 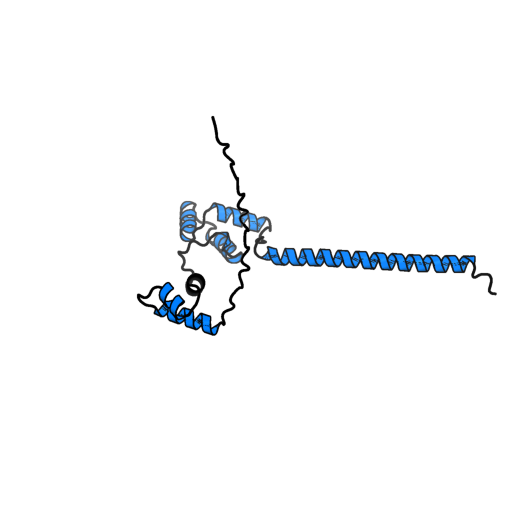-11.128 -9.006 10.020 1.00 87.31 89 GLU A C 1
ATOM 717 O O . GLU A 1 89 ? -12.167 -9.449 10.511 1.00 87.31 89 GLU A O 1
ATOM 722 N N . ARG A 1 90 ? -11.067 -8.627 8.734 1.00 89.44 90 ARG A N 1
ATOM 723 C CA . ARG A 1 90 ? -12.200 -8.767 7.803 1.00 89.44 90 ARG A CA 1
ATOM 724 C C . ARG A 1 90 ? -12.548 -10.227 7.549 1.00 89.44 90 ARG A C 1
ATOM 726 O O . ARG A 1 90 ? -13.729 -10.558 7.524 1.00 89.44 90 ARG A O 1
ATOM 733 N N . LEU A 1 91 ? -11.558 -11.100 7.369 1.00 89.62 91 LEU A N 1
ATOM 734 C CA . LEU A 1 91 ? -11.798 -12.531 7.178 1.00 89.62 91 LEU A CA 1
ATOM 735 C C . LEU A 1 91 ? -12.474 -13.142 8.412 1.00 89.62 91 LEU A C 1
ATOM 737 O O . LEU A 1 91 ? -13.485 -13.833 8.294 1.00 89.62 91 LEU A O 1
ATOM 741 N N . LEU A 1 92 ? -11.964 -12.818 9.599 1.00 90.81 92 LEU A N 1
ATOM 742 C CA . LEU A 1 92 ? -12.512 -13.288 10.867 1.00 90.81 92 LEU A CA 1
ATOM 743 C C . LEU A 1 92 ? -13.935 -12.757 11.101 1.00 90.81 92 LEU A C 1
ATOM 745 O O . LEU A 1 92 ? -14.816 -13.508 11.513 1.00 90.81 92 LEU A O 1
ATOM 749 N N . ALA A 1 93 ? -14.202 -11.497 10.751 1.00 90.06 93 ALA A N 1
ATOM 750 C CA . ALA A 1 93 ? -15.548 -10.924 10.740 1.00 90.06 93 ALA A CA 1
ATOM 751 C C . ALA A 1 93 ? -16.511 -11.680 9.805 1.00 90.06 93 ALA A C 1
ATOM 753 O O . ALA A 1 93 ? -17.663 -11.941 10.161 1.00 90.06 93 ALA A O 1
ATOM 754 N N . LEU A 1 94 ? -16.055 -12.058 8.608 1.00 91.31 94 LEU A N 1
ATOM 755 C CA . LEU A 1 94 ? -16.856 -12.830 7.654 1.00 91.31 94 LEU A CA 1
ATOM 756 C C . LEU A 1 94 ? -17.160 -14.246 8.138 1.00 91.31 94 LEU A C 1
ATOM 758 O O . LEU A 1 94 ? -18.247 -14.748 7.853 1.00 91.31 94 LEU A O 1
ATOM 762 N N . GLN A 1 95 ? -16.224 -14.859 8.863 1.00 90.38 95 GLN A N 1
ATOM 763 C CA . GLN A 1 95 ? -16.394 -16.168 9.481 1.00 90.38 95 GLN A CA 1
ATOM 764 C C . GLN A 1 95 ? -17.346 -16.110 10.683 1.00 90.38 95 GLN A C 1
ATOM 766 O O . GLN A 1 95 ? -18.244 -16.934 10.783 1.00 90.38 95 GLN A O 1
ATOM 771 N N . GLN A 1 96 ? -17.204 -15.118 11.567 1.00 89.12 96 GLN A N 1
ATOM 772 C CA . GLN A 1 96 ? -18.085 -14.949 12.733 1.00 89.12 96 GLN A CA 1
ATOM 773 C C . GLN A 1 96 ? -19.526 -14.613 12.344 1.00 89.12 96 GLN A C 1
ATOM 775 O O . GLN A 1 96 ? -20.464 -15.041 13.006 1.00 89.12 96 GLN A O 1
ATOM 780 N N . SER A 1 97 ? -19.703 -13.849 11.266 1.00 88.44 97 SER A N 1
ATOM 781 C CA . SER A 1 97 ? -21.026 -13.522 10.726 1.00 88.44 97 SER A CA 1
ATOM 782 C C . SER A 1 97 ? -21.626 -14.632 9.858 1.00 88.44 97 SER A C 1
ATOM 784 O O . SER A 1 97 ? -22.750 -14.492 9.377 1.00 88.44 97 SER A O 1
ATOM 786 N N . HIS A 1 98 ? -20.897 -15.723 9.609 1.00 82.38 98 HIS A N 1
ATOM 787 C CA . HIS A 1 98 ? -21.384 -16.834 8.804 1.00 82.38 98 HIS A CA 1
ATOM 788 C C . HIS A 1 98 ? -22.351 -17.698 9.625 1.00 82.38 98 HIS A C 1
ATOM 790 O O . HIS A 1 98 ? -21.940 -18.363 10.571 1.00 82.38 98 HIS A O 1
ATOM 796 N N . GLY A 1 99 ? -23.630 -17.708 9.243 1.00 84.69 99 GLY A N 1
ATOM 797 C CA . GLY A 1 99 ? -24.671 -18.509 9.902 1.00 84.69 99 GLY A CA 1
ATOM 798 C C . GLY A 1 99 ? -25.471 -17.779 10.984 1.00 84.69 99 GLY A C 1
ATOM 799 O O . GLY A 1 99 ? -26.275 -18.416 11.654 1.00 84.69 99 GLY A O 1
ATOM 800 N N . LEU A 1 100 ? -25.274 -16.466 11.158 1.00 88.25 100 LEU A N 1
ATOM 801 C CA . LEU A 1 100 ? -26.174 -15.641 11.968 1.00 88.25 100 LEU A CA 1
ATOM 802 C C . LEU A 1 100 ? -27.450 -15.318 11.182 1.00 88.25 100 LEU A C 1
ATOM 804 O O . LEU A 1 100 ? -27.374 -14.989 9.995 1.00 88.25 100 LEU A O 1
ATOM 808 N N . ASP A 1 101 ? -28.593 -15.334 11.866 1.00 90.50 101 ASP A N 1
ATOM 809 C CA . ASP A 1 101 ? -29.854 -14.812 11.332 1.00 90.50 101 ASP A CA 1
ATOM 810 C C . ASP A 1 101 ? -29.759 -13.308 11.044 1.00 90.50 101 ASP A C 1
ATOM 812 O O . ASP A 1 101 ? -28.924 -12.599 11.611 1.00 90.50 101 ASP A O 1
ATOM 816 N N . GLU A 1 102 ? -30.632 -12.790 10.178 1.00 86.88 102 GLU A N 1
ATOM 817 C CA . GLU A 1 102 ? -30.562 -11.402 9.703 1.00 86.88 102 GLU A CA 1
ATOM 818 C C . GLU A 1 102 ? -30.637 -10.373 10.847 1.00 86.88 102 GLU A C 1
ATOM 820 O O . GLU A 1 102 ? -29.898 -9.385 10.855 1.00 86.88 102 GLU A O 1
ATOM 825 N N . GLU A 1 103 ? -31.461 -10.618 11.868 1.00 88.75 103 GLU A N 1
ATOM 826 C CA . GLU A 1 103 ? -31.556 -9.759 13.055 1.00 88.75 103 GLU A CA 1
ATOM 827 C C . GLU A 1 103 ? -30.270 -9.786 13.894 1.00 88.75 103 GLU A C 1
ATOM 829 O O . GLU A 1 103 ? -29.729 -8.734 14.253 1.00 88.75 103 GLU A O 1
ATOM 834 N N . ALA A 1 104 ? -29.733 -10.984 14.145 1.00 88.50 104 ALA A N 1
ATOM 835 C CA . ALA A 1 104 ? -28.498 -11.183 14.899 1.00 88.50 104 ALA A CA 1
ATOM 836 C C . ALA A 1 104 ? -27.283 -10.599 14.162 1.00 88.50 104 ALA A C 1
ATOM 838 O O . ALA A 1 104 ? -26.411 -9.978 14.770 1.00 88.50 104 ALA A O 1
ATOM 839 N N . LEU A 1 105 ? -27.251 -10.724 12.836 1.00 89.38 105 LEU A N 1
ATOM 840 C CA . LEU A 1 105 ? -26.213 -10.165 11.981 1.00 89.38 105 LEU A CA 1
ATOM 841 C C . LEU A 1 105 ? -26.250 -8.631 11.981 1.00 89.38 105 LEU A C 1
ATOM 843 O O . LEU A 1 105 ? -25.202 -7.986 12.055 1.00 89.38 105 LEU A O 1
ATOM 847 N N . ASN A 1 106 ? -27.443 -8.032 11.955 1.00 89.25 106 ASN A N 1
ATOM 848 C CA . ASN A 1 106 ? -27.606 -6.586 12.087 1.00 89.25 106 ASN A CA 1
ATOM 849 C C . ASN A 1 106 ? -27.158 -6.075 13.465 1.00 89.25 106 ASN A C 1
ATOM 851 O O . ASN A 1 106 ? -26.475 -5.049 13.535 1.00 89.25 106 ASN A O 1
ATOM 855 N N . ALA A 1 107 ? -27.491 -6.782 14.548 1.00 89.81 107 ALA A N 1
ATOM 856 C CA . ALA A 1 107 ? -27.031 -6.444 15.895 1.00 89.81 107 ALA A CA 1
ATOM 857 C C . ALA A 1 107 ? -25.496 -6.521 16.000 1.00 89.81 107 ALA A C 1
ATOM 859 O O . ALA A 1 107 ? -24.852 -5.545 16.388 1.00 89.81 107 ALA A O 1
ATOM 860 N N . TRP A 1 108 ? -24.906 -7.619 15.521 1.00 90.38 108 TRP A N 1
ATOM 861 C CA . TRP A 1 108 ? -23.457 -7.833 15.482 1.00 90.38 108 TRP A CA 1
ATOM 862 C C . TRP A 1 108 ? -22.726 -6.746 14.677 1.00 90.38 108 TRP A C 1
ATOM 864 O O . TRP A 1 108 ? -21.675 -6.244 15.083 1.00 90.38 108 TRP A O 1
ATOM 874 N N . CYS A 1 109 ? -23.305 -6.327 13.546 1.00 89.00 109 CYS A N 1
ATOM 875 C CA . CYS A 1 109 ? -22.776 -5.230 12.740 1.00 89.00 109 CYS A CA 1
ATOM 876 C C . CYS A 1 109 ? -22.781 -3.904 13.518 1.00 89.00 109 CYS A C 1
ATOM 878 O O . CYS A 1 109 ? -21.771 -3.197 13.524 1.00 89.00 109 CYS A O 1
ATOM 880 N N . ARG A 1 110 ? -23.881 -3.579 14.211 1.00 87.81 110 ARG A N 1
ATOM 881 C CA . ARG A 1 110 ? -24.019 -2.330 14.982 1.00 87.81 110 ARG A CA 1
ATOM 882 C C . ARG A 1 110 ? -23.019 -2.237 16.128 1.00 87.81 110 ARG A C 1
ATOM 884 O O . ARG A 1 110 ? -22.423 -1.178 16.305 1.00 87.81 110 ARG A O 1
ATOM 891 N N . GLU A 1 111 ? -22.782 -3.334 16.843 1.00 86.31 111 GLU A N 1
ATOM 892 C CA . GLU A 1 111 ? -21.779 -3.395 17.915 1.00 86.31 111 GLU A CA 1
ATOM 893 C C . GLU A 1 111 ? -20.362 -3.079 17.422 1.00 86.31 111 GLU A C 1
ATOM 895 O O . GLU A 1 111 ? -19.537 -2.567 18.172 1.00 86.31 111 GLU A O 1
ATOM 900 N N . ARG A 1 112 ? -20.075 -3.365 16.148 1.00 84.38 112 ARG A N 1
ATOM 901 C CA . ARG A 1 112 ? -18.750 -3.202 15.529 1.00 84.38 112 ARG A CA 1
ATOM 902 C C . ARG A 1 112 ? -18.626 -1.957 14.654 1.00 84.38 112 ARG A C 1
ATOM 904 O O . ARG A 1 112 ? -17.570 -1.732 14.066 1.00 84.38 112 ARG A O 1
ATOM 911 N N . GLY A 1 113 ? -19.685 -1.150 14.553 1.00 85.12 113 GLY A N 1
ATOM 912 C CA . GLY A 1 113 ? -19.735 0.009 13.656 1.00 85.12 113 GLY A CA 1
ATOM 913 C C . GLY A 1 113 ? -19.751 -0.361 12.167 1.00 85.12 113 GLY A C 1
ATOM 914 O O . GLY A 1 113 ? -19.346 0.438 11.323 1.00 85.12 113 GLY A O 1
ATOM 915 N N . LEU A 1 114 ? -20.188 -1.577 11.840 1.00 88.31 114 LEU A N 1
ATOM 916 C CA . LEU A 1 114 ? -20.285 -2.107 10.485 1.00 88.31 114 LEU A CA 1
ATOM 917 C C . LEU A 1 114 ? -21.744 -2.151 10.012 1.00 88.31 114 LEU A C 1
ATOM 919 O O . LEU A 1 114 ? -22.687 -1.932 10.766 1.00 88.31 114 LEU A O 1
ATOM 923 N N . PHE A 1 115 ? -21.919 -2.448 8.727 1.00 89.25 115 PHE A N 1
ATOM 924 C CA . PHE A 1 115 ? -23.216 -2.663 8.095 1.00 89.25 115 PHE A CA 1
ATOM 925 C C . PHE A 1 115 ? -23.134 -3.928 7.244 1.00 89.25 115 PHE A C 1
ATOM 927 O O . PHE A 1 115 ? -22.058 -4.281 6.760 1.00 89.25 115 PHE A O 1
ATOM 934 N N . VAL A 1 116 ? -24.279 -4.559 6.992 1.00 89.69 116 VAL A N 1
ATOM 935 C CA . VAL A 1 116 ? -24.378 -5.807 6.214 1.00 89.69 116 VAL A CA 1
ATOM 936 C C . VAL A 1 116 ? -23.735 -5.684 4.832 1.00 89.69 116 VAL A C 1
ATOM 938 O O . VAL A 1 116 ? -23.007 -6.575 4.394 1.00 89.69 116 VAL A O 1
ATOM 941 N N . HIS A 1 117 ? -23.925 -4.542 4.166 1.00 88.94 117 HIS A N 1
ATOM 942 C CA . HIS A 1 117 ? -23.340 -4.302 2.847 1.00 88.94 117 HIS A CA 1
ATOM 943 C C . HIS A 1 117 ? -21.801 -4.293 2.865 1.00 88.94 117 HIS A C 1
ATOM 945 O O . HIS A 1 117 ? -21.190 -4.680 1.873 1.00 88.94 117 HIS A O 1
ATOM 951 N N . HIS A 1 118 ? -21.162 -3.922 3.984 1.00 89.88 118 HIS A N 1
ATOM 952 C CA . HIS A 1 118 ? -19.705 -4.005 4.119 1.00 89.88 118 HIS A CA 1
ATOM 953 C C . HIS A 1 118 ? -19.232 -5.461 4.141 1.00 89.88 118 HIS A C 1
ATOM 955 O O . HIS A 1 118 ? -18.248 -5.788 3.485 1.00 89.88 118 HIS A O 1
ATOM 961 N N . LEU A 1 119 ? -19.956 -6.351 4.830 1.00 89.75 119 LEU A N 1
ATOM 962 C CA . LEU A 1 119 ? -19.649 -7.784 4.834 1.00 89.75 119 LEU A CA 1
ATOM 963 C C . LEU A 1 119 ? -19.826 -8.382 3.432 1.00 89.75 119 LEU A C 1
ATOM 965 O O . LEU A 1 119 ? -18.958 -9.109 2.956 1.00 89.75 119 LEU A O 1
ATOM 969 N N . ALA A 1 120 ? -20.908 -8.033 2.732 1.00 89.44 120 ALA A N 1
ATOM 970 C CA . ALA A 1 120 ? -21.119 -8.467 1.351 1.00 89.44 120 ALA A CA 1
ATOM 971 C C . ALA A 1 120 ? -19.999 -7.973 0.416 1.00 89.44 120 ALA A C 1
ATOM 973 O O . ALA A 1 120 ? -19.456 -8.750 -0.370 1.00 89.44 120 ALA A O 1
ATOM 974 N N . GLN A 1 121 ? -19.598 -6.706 0.554 1.00 89.38 121 GLN A N 1
ATOM 975 C CA . GLN A 1 121 ? -18.486 -6.129 -0.197 1.00 89.38 121 GLN A CA 1
ATOM 976 C C . GLN A 1 121 ? -17.171 -6.863 0.085 1.00 89.38 121 GLN A C 1
ATOM 978 O O . GLN A 1 121 ? -16.434 -7.170 -0.849 1.00 89.38 121 GLN A O 1
ATOM 983 N N . TRP A 1 122 ? -16.868 -7.167 1.349 1.00 90.06 122 TRP A N 1
ATOM 984 C CA . TRP A 1 122 ? -15.654 -7.900 1.703 1.00 90.06 122 TRP A CA 1
ATOM 985 C C . TRP A 1 122 ? -15.667 -9.320 1.143 1.00 90.06 122 TRP A C 1
ATOM 987 O O . TRP A 1 122 ? -14.659 -9.728 0.574 1.00 90.06 122 TRP A O 1
ATOM 997 N N . ARG A 1 123 ? -16.798 -10.042 1.202 1.00 88.75 123 ARG A N 1
ATOM 998 C CA . ARG A 1 123 ? -16.927 -11.360 0.546 1.00 88.75 123 ARG A CA 1
ATOM 999 C C . ARG A 1 123 ? -16.598 -11.268 -0.940 1.00 88.75 123 ARG A C 1
ATOM 1001 O O . ARG A 1 123 ? -15.764 -12.027 -1.424 1.00 88.75 123 ARG A O 1
ATOM 1008 N N . ALA A 1 124 ? -17.189 -10.299 -1.639 1.00 88.31 124 ALA A N 1
ATOM 1009 C CA . ALA A 1 124 ? -16.922 -10.088 -3.056 1.00 88.31 124 ALA A CA 1
ATOM 1010 C C . ALA A 1 124 ? -15.437 -9.791 -3.320 1.00 88.31 124 ALA A C 1
ATOM 1012 O O . ALA A 1 124 ? -14.859 -10.395 -4.220 1.00 88.31 124 ALA A O 1
ATOM 1013 N N . GLN A 1 125 ? -14.801 -8.928 -2.519 1.00 86.38 125 GLN A N 1
ATOM 1014 C CA . GLN A 1 125 ? -13.374 -8.591 -2.634 1.00 86.38 125 GLN A CA 1
ATOM 1015 C C . GLN A 1 125 ? -12.459 -9.805 -2.438 1.00 86.38 125 GLN A C 1
ATOM 1017 O O . GLN A 1 125 ? -11.507 -9.975 -3.196 1.00 86.38 125 GLN A O 1
ATOM 1022 N N . PHE A 1 126 ? -12.758 -10.672 -1.464 1.00 85.50 126 PHE A N 1
ATOM 1023 C CA . PHE A 1 126 ? -12.005 -11.913 -1.267 1.00 85.50 126 PHE A CA 1
ATOM 1024 C C . PHE A 1 126 ? -12.141 -12.859 -2.463 1.00 85.50 126 PHE A C 1
ATOM 1026 O O . PHE A 1 126 ? -11.142 -13.423 -2.899 1.00 85.50 126 PHE A O 1
ATOM 1033 N N . CYS A 1 127 ? -13.341 -12.998 -3.033 1.00 85.06 127 CYS A N 1
ATOM 1034 C CA . CYS A 1 127 ? -13.565 -13.859 -4.197 1.00 85.06 127 CYS A CA 1
ATOM 1035 C C . CYS A 1 127 ? -12.965 -13.303 -5.497 1.00 85.06 127 CYS A C 1
ATOM 1037 O O . CYS A 1 127 ? -12.576 -14.075 -6.366 1.00 85.06 127 CYS A O 1
ATOM 1039 N N . SER A 1 128 ? -12.895 -11.978 -5.645 1.00 80.75 128 SER A N 1
ATOM 1040 C CA . SER A 1 128 ? -12.381 -11.322 -6.857 1.00 80.75 128 SER A CA 1
ATOM 1041 C C . SER A 1 128 ? -10.869 -11.071 -6.834 1.00 80.75 128 SER A C 1
ATOM 1043 O O . SER A 1 128 ? -10.315 -10.619 -7.831 1.00 80.75 128 SER A O 1
ATOM 1045 N N . GLY A 1 129 ? -10.182 -11.381 -5.727 1.00 69.38 129 GLY A N 1
ATOM 1046 C CA . GLY A 1 129 ? -8.732 -11.192 -5.598 1.00 69.38 129 GLY A CA 1
ATOM 1047 C C . GLY A 1 129 ? -8.293 -9.725 -5.507 1.00 69.38 129 GLY A C 1
ATOM 1048 O O . GLY A 1 129 ? -7.099 -9.446 -5.456 1.00 69.38 129 GLY A O 1
ATOM 1049 N N . ASP A 1 130 ? -9.237 -8.783 -5.429 1.00 65.12 130 ASP A N 1
ATOM 1050 C CA . ASP A 1 130 ? -8.991 -7.334 -5.424 1.00 65.12 130 ASP A CA 1
ATOM 1051 C C . ASP A 1 130 ? -8.682 -6.800 -4.008 1.00 65.12 130 ASP A C 1
ATOM 1053 O O . ASP A 1 130 ? -8.962 -5.659 -3.641 1.00 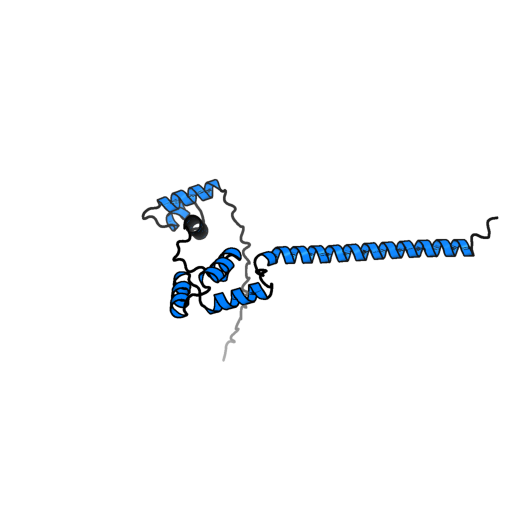65.12 130 ASP A O 1
ATOM 1057 N N . THR A 1 131 ? -8.110 -7.656 -3.158 1.00 60.50 131 THR A N 1
ATOM 1058 C CA . THR A 1 131 ? -7.817 -7.380 -1.743 1.00 60.50 131 THR A CA 1
ATOM 1059 C C . THR A 1 131 ? -6.664 -6.400 -1.540 1.00 60.50 131 THR A C 1
ATOM 1061 O O . THR A 1 131 ? -6.363 -6.014 -0.405 1.00 60.50 131 THR A O 1
ATOM 1064 N N . VAL A 1 132 ? -6.030 -5.945 -2.623 1.00 56.84 132 VAL A N 1
ATOM 1065 C CA . VAL A 1 132 ? -4.961 -4.954 -2.571 1.00 56.84 132 VAL A CA 1
ATOM 1066 C C . VAL A 1 132 ? -5.576 -3.602 -2.237 1.00 56.84 132 VAL A C 1
ATOM 1068 O O . VAL A 1 132 ? -5.953 -2.834 -3.115 1.00 56.84 132 VAL A O 1
ATOM 1071 N N . SER A 1 133 ? -5.670 -3.304 -0.938 1.00 56.59 133 SER A N 1
ATOM 1072 C CA . SER A 1 133 ? -6.010 -1.978 -0.423 1.00 56.59 133 SER A CA 1
ATOM 1073 C C . SER A 1 133 ? -5.230 -0.919 -1.215 1.00 56.59 133 SER A C 1
ATOM 1075 O O . SER A 1 133 ? -4.011 -0.800 -1.039 1.00 56.59 133 SER A O 1
ATOM 1077 N N . PRO A 1 134 ? -5.891 -0.115 -2.072 1.00 54.84 134 PRO A N 1
ATOM 1078 C CA . PRO A 1 134 ? -5.190 0.760 -3.011 1.00 54.84 134 PRO A CA 1
ATOM 1079 C C . PRO A 1 134 ? -4.359 1.836 -2.314 1.00 54.84 134 PRO A C 1
ATOM 1081 O O . PRO A 1 134 ? -3.547 2.495 -2.950 1.00 54.84 134 PRO A O 1
ATOM 1084 N N . ARG A 1 135 ? -4.592 2.058 -1.012 1.00 55.19 135 ARG A N 1
ATOM 1085 C CA . ARG A 1 135 ? -3.965 3.118 -0.218 1.00 55.19 135 ARG A CA 1
ATOM 1086 C C . ARG A 1 135 ? -2.649 2.719 0.433 1.00 55.19 135 ARG A C 1
ATOM 1088 O O . ARG A 1 135 ? -1.799 3.595 0.550 1.00 55.19 135 ARG A O 1
ATOM 1095 N N . ALA A 1 136 ? -2.481 1.463 0.844 1.00 56.03 136 ALA A N 1
ATOM 1096 C CA . ALA A 1 136 ? -1.250 1.030 1.510 1.00 56.03 136 ALA A CA 1
ATOM 1097 C C . ALA A 1 136 ? -0.076 0.989 0.521 1.00 56.03 136 ALA A C 1
ATOM 1099 O O . ALA A 1 136 ? 0.986 1.531 0.800 1.00 56.03 136 ALA A O 1
ATOM 1100 N N . ASN A 1 137 ? -0.330 0.494 -0.693 1.00 57.75 137 ASN A N 1
ATOM 1101 C CA . ASN A 1 137 ? 0.706 0.324 -1.714 1.00 57.75 137 ASN A CA 1
ATOM 1102 C C . ASN A 1 137 ? 0.775 1.505 -2.696 1.00 57.75 137 ASN A C 1
ATOM 1104 O O . ASN A 1 137 ? 1.573 1.489 -3.626 1.00 57.75 137 ASN A O 1
ATOM 1108 N N . ALA A 1 138 ? -0.049 2.548 -2.525 1.00 68.88 138 ALA A N 1
ATOM 1109 C CA . ALA 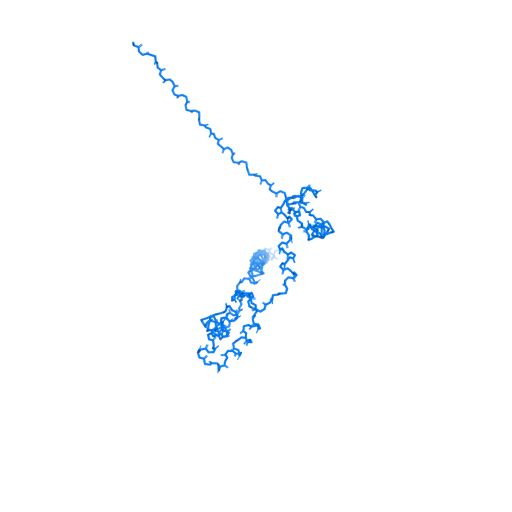A 1 138 ? -0.063 3.698 -3.430 1.00 68.88 138 ALA A CA 1
ATOM 1110 C C . ALA A 1 138 ? 1.313 4.369 -3.621 1.00 68.88 138 ALA A C 1
ATOM 1112 O O . ALA A 1 138 ? 1.629 4.688 -4.771 1.00 68.88 138 ALA A O 1
ATOM 1113 N N . PRO A 1 139 ? 2.109 4.641 -2.562 1.00 78.12 139 PRO A N 1
ATOM 1114 C CA . PRO A 1 139 ? 3.417 5.264 -2.741 1.00 78.12 139 PRO A CA 1
ATOM 1115 C C . PRO A 1 139 ? 4.422 4.285 -3.356 1.00 78.12 139 PRO A C 1
ATOM 1117 O O . PRO A 1 139 ? 5.019 4.607 -4.375 1.00 78.12 139 PRO A O 1
ATOM 1120 N N . GLU A 1 140 ? 4.510 3.058 -2.844 1.00 81.12 140 GLU A N 1
ATOM 1121 C CA . GLU A 1 140 ? 5.451 2.043 -3.335 1.00 81.12 140 GLU A CA 1
ATOM 1122 C C . GLU A 1 140 ? 5.201 1.683 -4.804 1.00 81.12 140 GLU A C 1
ATOM 1124 O O . GLU A 1 140 ? 6.128 1.617 -5.606 1.00 81.12 140 GLU A O 1
ATOM 1129 N N . VAL A 1 141 ? 3.938 1.549 -5.215 1.00 83.56 141 VAL A N 1
ATOM 1130 C CA . VAL A 1 141 ? 3.575 1.304 -6.619 1.00 83.56 141 VAL A CA 1
ATOM 1131 C C . VAL A 1 141 ? 3.948 2.493 -7.507 1.00 83.56 141 VAL A C 1
ATOM 1133 O O . VAL A 1 141 ? 4.291 2.302 -8.675 1.00 83.56 141 VAL A O 1
ATOM 1136 N N . ARG A 1 142 ? 3.890 3.729 -6.998 1.00 87.25 142 ARG A N 1
ATOM 1137 C CA . ARG A 1 142 ? 4.335 4.910 -7.754 1.00 87.25 142 ARG A CA 1
ATOM 1138 C C . ARG A 1 142 ? 5.848 4.922 -7.906 1.00 87.25 142 ARG A C 1
ATOM 1140 O O . ARG A 1 142 ? 6.317 5.157 -9.019 1.00 87.25 142 ARG A O 1
ATOM 1147 N N . ASP A 1 143 ? 6.576 4.627 -6.840 1.00 90.75 143 ASP A N 1
ATOM 1148 C CA . ASP A 1 143 ? 8.037 4.595 -6.844 1.00 90.75 143 ASP A CA 1
ATOM 1149 C C . ASP A 1 143 ? 8.548 3.482 -7.769 1.00 90.75 143 ASP A C 1
ATOM 1151 O O . ASP A 1 143 ? 9.381 3.731 -8.641 1.00 90.75 143 ASP A O 1
ATOM 1155 N N . LEU A 1 144 ? 7.947 2.288 -7.699 1.00 92.25 144 LEU A N 1
ATOM 1156 C CA . LEU A 1 144 ? 8.230 1.178 -8.613 1.00 92.25 144 LEU A CA 1
ATOM 1157 C C . LEU A 1 144 ? 7.940 1.541 -10.074 1.00 92.25 144 LEU A C 1
ATOM 1159 O O . LEU A 1 144 ? 8.741 1.238 -10.958 1.00 92.25 144 LEU A O 1
ATOM 1163 N N . LYS A 1 145 ? 6.823 2.225 -10.356 1.00 93.56 145 LYS A N 1
ATOM 1164 C CA . LYS A 1 145 ? 6.505 2.692 -11.717 1.00 93.56 145 LYS A CA 1
ATOM 1165 C C . LYS A 1 145 ? 7.525 3.708 -12.228 1.00 93.56 145 LYS A C 1
ATOM 1167 O O . LYS A 1 145 ? 7.903 3.644 -13.397 1.00 93.56 145 LYS A O 1
ATOM 1172 N N . GLN A 1 146 ? 7.974 4.630 -11.378 1.00 95.31 146 GLN A N 1
ATOM 1173 C CA . GLN A 1 146 ? 9.005 5.603 -11.745 1.00 95.31 146 GLN A CA 1
ATOM 1174 C C . GLN A 1 146 ? 10.349 4.924 -12.013 1.00 95.31 146 GLN A C 1
ATOM 1176 O O . GLN A 1 146 ? 10.964 5.198 -13.043 1.00 95.31 146 GLN A O 1
ATOM 1181 N N . ALA A 1 147 ? 10.764 3.999 -11.144 1.00 95.81 147 ALA A N 1
ATOM 1182 C CA . ALA A 1 147 ? 11.979 3.214 -11.327 1.00 95.81 147 ALA A CA 1
ATOM 1183 C C . ALA A 1 147 ? 11.931 2.409 -12.634 1.00 95.81 147 ALA A C 1
ATOM 1185 O O . ALA A 1 147 ? 12.874 2.448 -13.420 1.00 95.81 147 ALA A O 1
ATOM 1186 N N . ASN A 1 148 ? 10.803 1.758 -12.928 1.00 97.06 148 ASN A N 1
ATOM 1187 C CA . ASN A 1 148 ? 10.629 1.002 -14.167 1.00 97.06 148 ASN A CA 1
ATOM 1188 C C . ASN A 1 148 ? 10.732 1.909 -15.406 1.00 97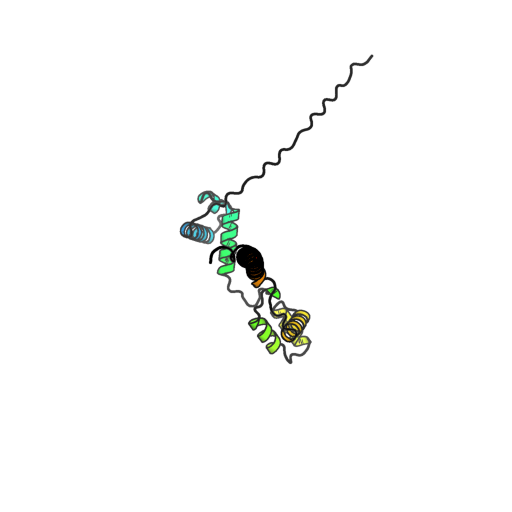.06 148 ASN A C 1
ATOM 1190 O O . ASN A 1 148 ? 11.471 1.603 -16.339 1.00 97.06 148 ASN A O 1
ATOM 1194 N N . ALA A 1 149 ? 10.077 3.074 -15.391 1.00 97.06 149 ALA A N 1
ATOM 1195 C CA . ALA A 1 149 ? 10.169 4.037 -16.487 1.00 97.06 149 ALA A CA 1
ATOM 1196 C C . ALA A 1 149 ? 11.602 4.564 -16.691 1.00 97.06 149 ALA A C 1
ATOM 1198 O O . ALA A 1 149 ? 12.028 4.780 -17.828 1.00 97.06 149 ALA A O 1
ATOM 1199 N N . GLN A 1 150 ? 12.350 4.770 -15.605 1.00 97.12 150 GLN A N 1
ATOM 1200 C CA . GLN A 1 150 ? 13.750 5.181 -15.667 1.00 97.12 150 GLN A CA 1
ATOM 1201 C C . GLN A 1 150 ? 14.625 4.081 -16.280 1.00 97.12 150 GLN A C 1
ATOM 1203 O O . GLN A 1 150 ? 15.349 4.345 -17.242 1.00 97.12 150 GLN A O 1
ATOM 1208 N N . LEU A 1 151 ? 14.481 2.843 -15.803 1.00 98.12 151 LEU A N 1
ATOM 1209 C CA . LEU A 1 151 ? 15.197 1.683 -16.334 1.00 98.12 151 LEU A CA 1
ATOM 1210 C C . LEU A 1 151 ? 14.909 1.470 -17.825 1.00 98.12 151 LEU A C 1
ATOM 1212 O O . LEU A 1 151 ? 15.834 1.268 -18.606 1.00 98.12 151 LEU A O 1
ATOM 1216 N N . GLN A 1 152 ? 13.653 1.609 -18.258 1.00 97.56 152 GLN A N 1
ATOM 1217 C CA . GLN A 1 152 ? 13.291 1.510 -19.676 1.00 97.56 152 GLN A CA 1
ATOM 1218 C C . GLN A 1 152 ? 13.981 2.571 -20.545 1.00 97.56 152 GLN A C 1
ATOM 1220 O O . GLN A 1 152 ? 14.352 2.293 -21.686 1.00 97.56 152 GLN A O 1
ATOM 1225 N N . ARG A 1 153 ? 14.161 3.799 -20.043 1.00 97.94 153 ARG A N 1
ATOM 1226 C CA . ARG A 1 153 ? 14.875 4.854 -20.784 1.00 97.94 153 ARG A CA 1
ATOM 1227 C C . ARG A 1 153 ? 16.360 4.552 -20.899 1.00 97.94 153 ARG A C 1
ATOM 1229 O O . ARG A 1 153 ? 16.937 4.771 -21.961 1.00 97.94 153 ARG A O 1
ATOM 1236 N N . GLU A 1 154 ? 16.974 4.078 -19.823 1.00 97.50 154 GLU A N 1
ATOM 1237 C CA . GLU A 1 154 ? 18.383 3.687 -19.827 1.00 97.50 154 GLU A CA 1
ATOM 1238 C C . GLU A 1 154 ? 18.631 2.520 -20.775 1.00 97.50 154 GLU A C 1
ATOM 1240 O O . GLU A 1 154 ? 19.576 2.572 -21.559 1.00 97.50 154 GLU A O 1
ATOM 1245 N N . LEU A 1 155 ? 17.737 1.531 -20.768 1.00 98.06 155 LEU A N 1
ATOM 1246 C CA . LEU A 1 155 ? 17.765 0.399 -21.686 1.00 98.06 155 LEU A CA 1
ATOM 1247 C C . LEU A 1 155 ? 17.705 0.889 -23.141 1.00 98.06 155 LEU A C 1
ATOM 1249 O O . LEU A 1 155 ? 18.619 0.614 -23.908 1.00 98.06 155 LEU A O 1
ATOM 1253 N N . LYS A 1 156 ? 16.742 1.754 -23.494 1.00 97.88 156 LYS A N 1
ATOM 1254 C CA . LYS A 1 156 ? 16.650 2.333 -24.851 1.00 97.88 156 LYS A CA 1
ATOM 1255 C C . LYS A 1 156 ? 17.899 3.109 -25.281 1.00 97.88 156 LYS A C 1
ATOM 1257 O O . LYS A 1 156 ? 18.270 3.077 -26.451 1.00 97.88 156 LYS A O 1
ATOM 1262 N N . ARG A 1 157 ? 18.539 3.844 -24.365 1.00 97.88 157 ARG A N 1
ATOM 1263 C CA . ARG A 1 157 ? 19.782 4.578 -24.665 1.00 97.88 157 ARG A CA 1
ATOM 1264 C C . ARG A 1 157 ? 20.943 3.623 -24.925 1.00 97.88 157 ARG A C 1
ATOM 1266 O O . ARG A 1 157 ? 21.703 3.852 -25.860 1.00 97.88 157 ARG A O 1
ATOM 1273 N N . LYS A 1 158 ? 21.061 2.569 -24.114 1.00 97.94 158 LYS A N 1
ATOM 1274 C CA . LYS A 1 158 ? 22.081 1.529 -24.279 1.00 97.94 158 LYS A CA 1
ATOM 1275 C C . LYS A 1 158 ? 21.874 0.759 -25.580 1.00 97.94 158 LYS A C 1
ATOM 1277 O O . LYS A 1 158 ? 22.826 0.632 -26.336 1.00 97.94 158 LYS A O 1
ATOM 1282 N N . ASP A 1 159 ? 20.645 0.364 -25.897 1.00 97.81 159 ASP A N 1
ATOM 1283 C CA . ASP A 1 159 ? 20.322 -0.310 -27.160 1.00 97.81 159 ASP A CA 1
ATOM 1284 C C . ASP A 1 159 ? 20.653 0.560 -28.375 1.00 97.81 159 ASP A C 1
ATOM 1286 O O . ASP A 1 159 ? 21.205 0.067 -29.354 1.00 97.81 159 ASP A O 1
ATOM 1290 N N . LYS A 1 160 ? 20.380 1.871 -28.306 1.00 97.94 160 LYS A N 1
ATOM 1291 C CA . LYS A 1 160 ? 20.760 2.807 -29.371 1.00 97.94 160 LYS A CA 1
ATOM 1292 C C . LYS A 1 160 ? 22.280 2.875 -29.552 1.00 97.94 160 LYS A C 1
ATOM 1294 O O . LYS A 1 160 ? 22.752 2.765 -30.677 1.00 97.94 160 LYS A O 1
ATOM 1299 N N . ALA A 1 161 ? 23.036 3.013 -28.463 1.00 97.88 161 ALA A N 1
ATOM 1300 C CA . ALA A 1 161 ? 24.498 3.030 -28.522 1.00 97.88 161 ALA A CA 1
ATOM 1301 C C . ALA A 1 161 ? 25.069 1.700 -29.050 1.00 97.88 161 ALA A C 1
ATOM 1303 O O . ALA A 1 161 ? 26.008 1.699 -29.842 1.00 97.88 161 ALA A O 1
ATOM 1304 N N . LEU A 1 162 ? 24.473 0.568 -28.661 1.00 98.19 162 LEU A N 1
ATOM 1305 C CA . LEU A 1 162 ? 24.834 -0.753 -29.178 1.00 98.19 162 LEU A CA 1
ATOM 1306 C C . LEU A 1 162 ? 24.536 -0.878 -30.678 1.00 98.19 162 LEU A C 1
ATOM 1308 O O . LEU A 1 162 ? 25.366 -1.401 -31.418 1.00 98.19 162 LEU A O 1
ATOM 1312 N N . ALA A 1 163 ? 23.395 -0.366 -31.143 1.00 97.88 163 ALA A N 1
ATOM 1313 C CA . ALA A 1 163 ? 23.046 -0.355 -32.562 1.00 97.88 163 ALA A CA 1
ATOM 1314 C C . ALA A 1 163 ? 23.998 0.529 -33.385 1.00 97.88 163 ALA A C 1
ATOM 1316 O O . ALA A 1 163 ? 24.424 0.129 -34.467 1.00 97.88 163 ALA A O 1
ATOM 1317 N N . GLU A 1 164 ? 24.376 1.700 -32.867 1.00 97.38 164 GLU A N 1
ATOM 1318 C CA . GLU A 1 164 ? 25.366 2.583 -33.497 1.00 97.38 164 GLU A CA 1
ATOM 1319 C C . GLU A 1 164 ? 26.743 1.907 -33.580 1.00 97.38 164 GLU A C 1
ATOM 1321 O O . GLU A 1 164 ? 27.356 1.895 -34.647 1.00 97.38 164 GLU A O 1
ATOM 1326 N N . ALA A 1 165 ? 27.201 1.258 -32.504 1.00 97.75 165 ALA A N 1
ATOM 1327 C CA . ALA A 1 165 ? 28.451 0.498 -32.510 1.00 97.75 165 ALA A CA 1
ATOM 1328 C C . ALA A 1 165 ? 28.416 -0.666 -33.518 1.00 97.75 165 ALA A C 1
ATOM 1330 O O . ALA A 1 165 ? 29.370 -0.868 -34.270 1.00 97.75 165 ALA A O 1
ATOM 1331 N N . ALA A 1 166 ? 27.302 -1.401 -33.588 1.00 97.19 166 ALA A N 1
ATOM 1332 C CA . ALA A 1 166 ? 27.116 -2.461 -34.574 1.00 97.19 166 ALA A CA 1
ATOM 1333 C C . ALA A 1 166 ? 27.146 -1.917 -36.013 1.00 97.19 166 ALA A C 1
ATOM 1335 O O . ALA A 1 166 ? 27.776 -2.521 -36.881 1.00 97.19 166 ALA A O 1
ATOM 1336 N N . ALA A 1 167 ? 26.530 -0.758 -36.271 1.00 97.19 167 ALA A N 1
ATOM 1337 C CA . ALA A 1 167 ? 26.567 -0.112 -37.581 1.00 97.19 167 ALA A CA 1
ATOM 1338 C C . ALA A 1 167 ? 27.994 0.294 -37.985 1.00 97.19 167 ALA A C 1
ATOM 1340 O O . ALA A 1 167 ? 28.390 0.057 -39.127 1.00 97.19 167 ALA A O 1
ATOM 1341 N N . LEU A 1 168 ? 28.786 0.832 -37.049 1.00 97.25 168 LEU A N 1
ATOM 1342 C CA . LEU A 1 168 ? 30.197 1.158 -37.285 1.00 97.25 168 LEU A CA 1
ATOM 1343 C C . LEU A 1 168 ? 31.027 -0.089 -37.619 1.00 97.25 168 LEU A C 1
ATOM 1345 O O . LEU A 1 168 ? 31.811 -0.056 -38.564 1.00 97.25 168 LEU A O 1
ATOM 1349 N N . LEU A 1 169 ? 30.819 -1.199 -36.903 1.00 97.19 169 LEU A N 1
ATOM 1350 C CA . LEU A 1 169 ? 31.496 -2.472 -37.187 1.00 97.19 169 LEU A CA 1
ATOM 1351 C C . LEU A 1 169 ? 31.107 -3.060 -38.549 1.00 97.19 169 LEU A C 1
ATOM 1353 O O . LEU A 1 169 ? 31.934 -3.657 -39.235 1.00 97.19 169 LEU A O 1
ATOM 1357 N N . VAL A 1 170 ? 29.845 -2.924 -38.956 1.00 96.75 170 VAL A N 1
ATOM 1358 C CA . VAL A 1 170 ? 29.407 -3.357 -40.290 1.00 96.75 170 VAL A CA 1
ATOM 1359 C C . VAL A 1 170 ? 30.039 -2.481 -41.369 1.00 96.75 170 VAL A C 1
ATOM 1361 O O . VAL A 1 170 ? 30.471 -2.999 -42.398 1.00 96.75 170 VAL A O 1
ATOM 1364 N N . LEU A 1 171 ? 30.109 -1.168 -41.146 1.00 95.38 171 LEU A N 1
ATOM 1365 C CA . LEU A 1 171 ? 30.712 -0.238 -42.093 1.00 95.38 171 LEU A CA 1
ATOM 1366 C C . LEU A 1 171 ? 32.217 -0.485 -42.255 1.00 95.38 171 LEU A C 1
ATOM 1368 O O . LEU A 1 171 ? 32.688 -0.530 -43.387 1.00 95.38 171 LEU A O 1
ATOM 1372 N N . SER A 1 172 ? 32.954 -0.706 -41.161 1.00 94.19 172 SER A N 1
ATOM 1373 C CA . SER A 1 172 ? 34.393 -0.992 -41.223 1.00 94.19 172 SER A CA 1
ATOM 1374 C C . SER A 1 172 ? 34.690 -2.275 -41.997 1.00 94.19 172 SER A C 1
ATOM 1376 O O . SER A 1 172 ? 35.565 -2.274 -42.857 1.00 94.19 172 SER A O 1
ATOM 1378 N N . LYS A 1 173 ? 33.905 -3.338 -41.779 1.00 94.75 173 LYS A N 1
ATOM 1379 C CA . LYS A 1 173 ? 34.018 -4.588 -42.548 1.00 94.75 173 LYS A CA 1
ATOM 1380 C C . LYS A 1 173 ? 33.747 -4.386 -44.036 1.00 94.75 173 LYS A C 1
ATOM 1382 O O . LYS A 1 173 ? 34.461 -4.937 -44.863 1.00 94.75 173 LYS A O 1
ATOM 1387 N N . LYS A 1 174 ? 32.724 -3.600 -44.390 1.00 94.06 174 LYS A N 1
ATOM 1388 C CA . LYS A 1 174 ? 32.420 -3.291 -45.797 1.00 94.06 174 LYS A CA 1
ATOM 1389 C C . LYS A 1 174 ? 33.524 -2.469 -46.454 1.00 94.06 174 LYS A C 1
ATOM 1391 O O . LYS A 1 174 ? 33.841 -2.718 -47.605 1.00 94.06 174 LYS A O 1
ATOM 1396 N N . TYR A 1 175 ? 34.094 -1.510 -45.730 1.00 94.50 175 TYR A N 1
ATOM 1397 C CA . TYR A 1 175 ? 35.227 -0.725 -46.211 1.00 94.50 175 TYR A CA 1
ATOM 1398 C C . TYR A 1 175 ? 36.450 -1.616 -46.465 1.00 94.50 175 TYR A C 1
ATOM 1400 O O . TYR A 1 175 ? 37.003 -1.581 -47.557 1.00 94.50 175 TYR A O 1
ATOM 1408 N N . GLN A 1 176 ? 36.804 -2.482 -45.510 1.00 91.75 176 GLN A N 1
ATOM 1409 C CA . GLN A 1 176 ? 37.877 -3.468 -45.681 1.00 91.75 176 GLN A CA 1
ATOM 1410 C C . GLN A 1 176 ? 37.630 -4.402 -46.873 1.00 91.75 176 GLN A C 1
ATOM 1412 O O . GLN A 1 176 ? 38.547 -4.652 -47.631 1.00 91.75 176 GLN A O 1
ATOM 1417 N N . ALA A 1 177 ? 36.401 -4.866 -47.097 1.00 91.50 177 ALA A N 1
ATOM 1418 C CA . ALA A 1 177 ? 36.090 -5.730 -48.239 1.00 91.50 177 ALA A CA 1
ATOM 1419 C C . ALA A 1 177 ? 36.136 -5.023 -49.610 1.00 91.50 177 ALA A C 1
ATOM 1421 O O . ALA A 1 177 ? 36.114 -5.694 -50.631 1.00 91.50 177 ALA A O 1
ATOM 1422 N N . LEU A 1 178 ? 36.111 -3.686 -49.648 1.00 89.38 178 LEU A N 1
ATOM 1423 C CA . LEU A 1 178 ? 36.169 -2.911 -50.895 1.00 89.38 178 LEU A CA 1
ATOM 1424 C C . LEU A 1 178 ? 37.568 -2.357 -51.186 1.00 89.38 178 LEU A C 1
ATOM 1426 O O . LEU A 1 178 ? 37.893 -2.153 -52.349 1.00 89.38 178 LEU A O 1
ATOM 1430 N N . PHE A 1 179 ? 38.352 -2.068 -50.144 1.00 83.69 179 PHE A N 1
ATOM 1431 C CA . PHE A 1 179 ? 39.643 -1.372 -50.238 1.00 83.69 179 PHE A CA 1
ATOM 1432 C C . PHE A 1 179 ? 40.810 -2.145 -49.608 1.00 83.69 179 PHE A C 1
ATOM 1434 O O . PHE A 1 179 ? 41.946 -1.706 -49.693 1.00 83.69 179 PHE A O 1
ATOM 1441 N N . GLY A 1 180 ? 40.544 -3.256 -48.923 1.00 65.75 180 GLY A N 1
ATOM 1442 C CA . GLY A 1 180 ? 41.553 -4.067 -48.238 1.00 65.75 180 GLY A CA 1
ATOM 1443 C C . GLY A 1 180 ? 42.171 -5.166 -49.099 1.00 65.75 180 GLY A C 1
ATOM 1444 O O . GLY A 1 180 ? 43.013 -5.892 -48.589 1.00 65.75 180 GLY A O 1
ATOM 1445 N N . ASP A 1 181 ? 41.779 -5.271 -50.372 1.00 60.41 181 ASP A N 1
ATOM 1446 C CA . ASP A 1 181 ? 42.389 -6.190 -51.344 1.00 60.41 181 ASP A CA 1
ATOM 1447 C C . ASP A 1 181 ? 43.622 -5.564 -52.048 1.00 60.41 181 ASP A C 1
ATOM 1449 O O . ASP A 1 181 ? 44.170 -6.165 -52.966 1.00 60.41 181 ASP A O 1
ATOM 1453 N N . GLU A 1 182 ? 44.056 -4.353 -51.658 1.00 58.28 182 GLU A N 1
ATOM 1454 C CA . GLU A 1 182 ? 45.190 -3.640 -52.286 1.00 58.28 182 GLU A CA 1
ATOM 1455 C C . GLU A 1 182 ? 46.535 -3.787 -51.544 1.00 58.28 182 GLU A C 1
ATOM 1457 O O . GLU A 1 182 ? 47.547 -3.305 -52.045 1.00 58.28 182 GLU A O 1
ATOM 1462 N N . ASP A 1 183 ? 46.578 -4.496 -50.411 1.00 56.19 183 ASP A N 1
ATOM 1463 C CA . ASP A 1 183 ? 47.819 -4.791 -49.678 1.00 56.19 183 ASP A CA 1
ATOM 1464 C C . ASP A 1 183 ? 48.060 -6.316 -49.573 1.00 56.19 183 ASP A C 1
ATOM 1466 O O . ASP A 1 183 ? 48.072 -6.887 -48.480 1.00 56.19 183 ASP A O 1
ATOM 1470 N N . GLU A 1 184 ? 48.264 -6.972 -50.720 1.00 47.50 184 GLU A N 1
ATOM 1471 C CA . GLU A 1 184 ? 49.075 -8.200 -50.855 1.00 47.50 184 GLU A CA 1
ATOM 1472 C C . GLU A 1 184 ? 49.980 -8.121 -52.095 1.00 47.50 184 GLU A C 1
ATOM 1474 O O . GLU A 1 184 ? 49.4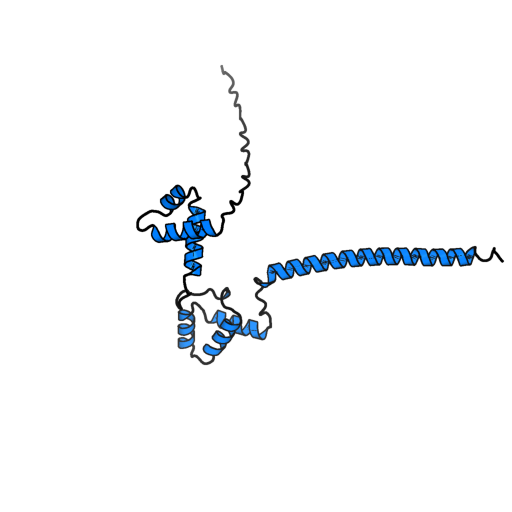77 -7.787 -53.194 1.00 47.50 184 GLU A O 1
#

InterPro domains:
  IPR002514 Transposase IS3/IS911family [PF01527] (21-68)
  IPR009057 Homedomain-like superfamily [SSF46689] (23-69)

pLDDT: mean 79.3, std 16.92, range [39.59, 98.19]

Radius of gyration: 34.68 Å; chains: 1; bounding box: 81×96×88 Å

Secondary structure (DSSP, 8-state):
-PPP-----------------------HHHHHHHHHHHHS-TTS-HHHHHHHTT--HHHHHHHHHHHHHHHS---TTS---GGGS-HHHHHHHHHHTTT--HHHHHHHHHHTT--HHHHHHHHHHHHHT----TTTSHHHHHHHHHHHHHHHHHHHHHHHHHHHHHHHHHHHHHHHHHHTTS--

Sequence (184 aa):
MSPLNFHHLKRTQRCRFKTIKTKQTYSVEFREQALAKALQRGNRSVGAVAAELNMNVLTLRKWIRVSNAASRNPGPSDARRPQDWSLEERLLALQQSHGLDEEALNAWCRERGLFVHHLAQWRAQFCSGDTVSPRANAPEVRDLKQANAQLQRELKRKDKALAEAAALLVLSKKYQALFGDEDE

Foldseek 3Di:
DDDDDDPDDDDDDDDPDDDDDDPDDDDPVLLVVLLVCCVVVVPDDLVVSCVVSVHDSVVSVVSNVVVVVVPDPPPLQPQDDLLNQDLVNLVVLLVVLPPDDPVRSQVVQVSNNHDPVSNVVSVVCVVVVVNPSCPVCVVVVVVVVVVVVVVVVVVVVVVVVVVVVVVVVVVVVVCCVVPVVPPD